Protein AF-A0A2R7QPQ1-F1 (afdb_monomer_lite)

Secondary structure (DSSP, 8-state):
----------PPPP----------S-----------------PPP-TT-----HHHHHHHHHHHHHHHHHH--HHHHHHHHHH--TTT-HHHHHHHHT-TTSBHHHHHHHHHHTTHHHHTT-SSGGGS-GGGHHHHHHHHHHHHHHHTT-SB--SEEB-TTSSSSS-GGGS-TTGGGGS-GGGGSPBP-SEE--TT-GGGTTTEETTEEHHHHHHHHHHHHHHHHHHHH-TT-

Radius of gyration: 23.82 Å; chains: 1; bounding box: 47×68×84 Å

pLDDT: mean 81.07, std 26.03, range [24.44, 98.88]

Structure (mmCIF, N/CA/C/O backbone):
data_AF-A0A2R7QPQ1-F1
#
_entry.id   AF-A0A2R7QPQ1-F1
#
loop_
_atom_site.group_PDB
_atom_site.id
_atom_site.type_symbol
_atom_site.label_atom_id
_atom_site.label_alt_id
_atom_site.label_comp_id
_atom_site.label_asym_id
_atom_site.label_entity_id
_atom_site.label_seq_id
_atom_site.pdbx_PDB_ins_code
_atom_site.Cartn_x
_atom_site.Cartn_y
_atom_site.Cartn_z
_atom_site.occupancy
_atom_site.B_iso_or_equiv
_atom_site.auth_seq_id
_atom_site.auth_comp_id
_atom_site.auth_asym_id
_atom_site.auth_atom_id
_atom_site.pdbx_PDB_model_num
ATOM 1 N N . MET A 1 1 ? 16.871 -56.130 40.419 1.00 33.94 1 MET A N 1
ATOM 2 C CA . MET A 1 1 ? 17.987 -55.354 39.845 1.00 33.94 1 MET A CA 1
ATOM 3 C C . MET A 1 1 ? 17.386 -54.485 38.744 1.00 33.94 1 MET A C 1
ATOM 5 O O . MET A 1 1 ? 17.013 -55.028 37.720 1.00 33.94 1 MET A O 1
ATOM 9 N N . THR A 1 2 ? 17.079 -53.230 39.107 1.00 30.23 2 THR A N 1
ATOM 10 C CA . THR A 1 2 ? 17.235 -51.954 38.358 1.00 30.23 2 THR A CA 1
ATOM 11 C C . THR A 1 2 ? 17.021 -52.003 36.822 1.00 30.23 2 THR A C 1
ATOM 13 O O . THR A 1 2 ? 17.672 -52.799 36.168 1.00 30.23 2 THR A O 1
ATOM 16 N N . ILE A 1 3 ? 16.204 -51.179 36.138 1.00 30.75 3 ILE A N 1
ATOM 17 C CA . ILE A 1 3 ? 16.038 -49.704 36.164 1.00 30.75 3 ILE A CA 1
ATOM 18 C C . ILE A 1 3 ? 14.648 -49.288 35.587 1.00 30.75 3 ILE A C 1
ATOM 20 O O . ILE A 1 3 ? 14.089 -49.963 34.730 1.00 30.75 3 ILE A O 1
ATOM 24 N N . MET A 1 4 ? 14.147 -48.145 36.080 1.00 26.44 4 MET A N 1
ATOM 25 C CA . MET A 1 4 ? 12.998 -47.296 35.691 1.00 26.44 4 MET A CA 1
ATOM 26 C C . MET A 1 4 ? 12.899 -46.856 34.204 1.00 26.44 4 MET A C 1
ATOM 28 O O . MET A 1 4 ? 13.932 -46.604 33.595 1.00 26.44 4 MET A O 1
ATOM 32 N N . ARG A 1 5 ? 11.694 -46.501 33.706 1.00 28.02 5 ARG A N 1
ATOM 33 C CA . ARG A 1 5 ? 11.227 -45.089 33.536 1.00 28.02 5 ARG A CA 1
ATOM 34 C C . ARG A 1 5 ? 9.866 -44.937 32.817 1.00 28.02 5 ARG A C 1
ATOM 36 O O . ARG A 1 5 ? 9.664 -45.457 31.733 1.00 28.02 5 ARG A O 1
ATOM 43 N N . ALA A 1 6 ? 9.004 -44.184 33.506 1.00 29.31 6 ALA A N 1
ATOM 44 C CA . ALA A 1 6 ? 8.064 -43.120 33.124 1.00 29.31 6 ALA A CA 1
ATOM 45 C C . ALA A 1 6 ? 7.426 -43.009 31.720 1.00 29.31 6 ALA A C 1
ATOM 47 O O . ALA A 1 6 ? 8.067 -43.096 30.680 1.00 29.31 6 ALA A O 1
ATOM 48 N N . GLN A 1 7 ? 6.139 -42.663 31.801 1.00 31.38 7 GLN A N 1
ATOM 49 C CA . GLN A 1 7 ? 5.197 -42.168 30.799 1.00 31.38 7 GLN A CA 1
ATOM 50 C C . GLN A 1 7 ? 5.708 -40.930 30.042 1.00 31.38 7 GLN A C 1
ATOM 52 O O . GLN A 1 7 ? 6.352 -40.077 30.645 1.00 31.38 7 GLN A O 1
ATOM 57 N N . HIS A 1 8 ? 5.318 -40.789 28.772 1.00 27.89 8 HIS A N 1
ATOM 58 C CA . HIS A 1 8 ? 4.987 -39.492 28.178 1.00 27.89 8 HIS A CA 1
ATOM 59 C C . HIS A 1 8 ? 4.005 -39.676 27.016 1.00 27.89 8 HIS A C 1
ATOM 61 O O . HIS A 1 8 ? 4.194 -40.513 26.135 1.00 27.89 8 HIS A O 1
ATOM 67 N N . GLU A 1 9 ? 2.936 -38.893 27.084 1.00 28.95 9 GLU A N 1
ATOM 68 C CA . GLU A 1 9 ? 1.882 -38.729 26.094 1.00 28.95 9 GLU A CA 1
ATOM 69 C C . GLU A 1 9 ? 2.449 -38.069 24.827 1.00 28.95 9 GLU A C 1
ATOM 71 O O . GLU A 1 9 ? 3.175 -37.079 24.905 1.00 28.95 9 GLU A O 1
ATOM 76 N N . GLY A 1 10 ? 2.131 -38.631 23.658 1.00 26.09 10 GLY A N 1
ATOM 77 C CA . GLY A 1 10 ? 2.435 -38.048 22.352 1.00 26.09 10 GLY A CA 1
ATOM 78 C C . GLY A 1 10 ? 1.205 -37.331 21.815 1.00 26.09 10 GLY A C 1
ATOM 79 O O . GLY A 1 10 ? 0.276 -37.971 21.327 1.00 26.09 10 GLY A O 1
ATOM 80 N N . ILE A 1 11 ? 1.206 -36.012 21.965 1.00 27.77 11 ILE A N 1
ATOM 81 C CA . ILE A 1 11 ? 0.171 -35.073 21.539 1.00 27.77 11 ILE A CA 1
ATOM 82 C C . ILE A 1 11 ? 0.020 -35.097 20.012 1.00 27.77 11 ILE A C 1
ATOM 84 O O . ILE A 1 11 ? 0.988 -34.970 19.265 1.00 27.77 11 ILE A O 1
ATOM 88 N N . LEU A 1 12 ? -1.232 -35.244 19.580 1.00 25.33 12 LEU A N 1
ATOM 89 C CA . LEU A 1 12 ? -1.732 -34.930 18.246 1.00 25.33 12 LEU A CA 1
ATOM 90 C C . LEU A 1 12 ? -1.438 -33.458 17.928 1.00 25.33 12 LEU A C 1
ATOM 92 O O . LEU A 1 12 ? -1.966 -32.573 18.595 1.00 25.33 12 LEU A O 1
ATOM 96 N N . THR A 1 13 ? -0.645 -33.187 16.898 1.00 30.86 13 THR A N 1
ATOM 97 C CA . THR A 1 13 ? -0.551 -31.856 16.290 1.00 30.86 13 THR A CA 1
ATOM 98 C C . THR A 1 13 ? -1.654 -31.703 15.234 1.00 30.86 13 THR A C 1
ATOM 100 O O . THR A 1 13 ? -1.692 -32.482 14.277 1.00 30.86 13 THR A O 1
ATOM 103 N N . PRO A 1 14 ? -2.572 -30.724 15.343 1.00 31.48 14 PRO A N 1
ATOM 104 C CA . PRO A 1 14 ? -3.418 -30.340 14.227 1.00 31.48 14 PRO A CA 1
ATOM 105 C C . PRO A 1 14 ? -2.690 -29.312 13.352 1.00 31.48 14 PRO A C 1
ATOM 107 O O . PRO A 1 14 ? -2.290 -28.254 13.821 1.00 31.48 14 PRO A O 1
ATOM 110 N N . ARG A 1 15 ? -2.543 -29.677 12.073 1.00 29.00 15 ARG A N 1
ATOM 111 C CA . ARG A 1 15 ? -2.568 -28.825 10.870 1.00 29.00 15 ARG A CA 1
ATOM 112 C C . ARG A 1 15 ? -2.137 -27.360 11.050 1.00 29.00 15 ARG A C 1
ATOM 114 O O . ARG A 1 15 ? -2.969 -26.496 11.293 1.00 29.00 15 ARG A O 1
ATOM 121 N N . GLY A 1 16 ? -0.871 -27.084 10.742 1.00 26.36 16 GLY A N 1
ATOM 122 C CA . GLY A 1 16 ? -0.503 -25.805 10.140 1.00 26.36 16 GLY A CA 1
ATOM 123 C C . GLY A 1 16 ? -1.055 -25.774 8.718 1.00 26.36 16 GLY A C 1
ATOM 124 O O . GLY A 1 16 ? -0.612 -26.545 7.866 1.00 26.36 16 GLY A O 1
ATOM 125 N N . ALA A 1 17 ? -2.074 -24.953 8.480 1.00 27.08 17 ALA A N 1
ATOM 126 C CA . ALA A 1 17 ? -2.449 -24.581 7.129 1.00 27.08 17 ALA A CA 1
ATOM 127 C C . ALA A 1 17 ? -1.386 -23.595 6.637 1.00 27.08 17 ALA A C 1
ATOM 129 O O . ALA A 1 17 ? -1.329 -22.458 7.093 1.00 27.08 17 ALA A O 1
ATOM 130 N N . ALA A 1 18 ? -0.517 -24.055 5.738 1.00 26.80 18 ALA A N 1
ATOM 131 C CA . ALA A 1 18 ? 0.125 -23.142 4.811 1.00 26.80 18 ALA A CA 1
ATOM 132 C C . ALA A 1 18 ? -1.000 -22.407 4.073 1.00 26.80 18 ALA A C 1
ATOM 134 O O . ALA A 1 18 ? -1.964 -23.046 3.639 1.00 26.80 18 ALA A O 1
ATOM 135 N N . TYR A 1 19 ? -0.905 -21.086 3.979 1.00 28.86 19 TYR A N 1
ATOM 136 C CA . TYR A 1 19 ? -1.784 -20.279 3.145 1.00 28.86 19 TYR A CA 1
ATOM 137 C C . TYR A 1 19 ? -1.485 -20.656 1.682 1.00 28.86 19 TYR A C 1
ATOM 139 O O . TYR A 1 19 ? -0.652 -20.054 1.011 1.00 28.86 19 TYR A O 1
ATOM 147 N N . GLU A 1 20 ? -2.081 -21.755 1.213 1.00 24.44 20 GLU A N 1
ATOM 148 C CA . GLU A 1 20 ? -2.134 -22.104 -0.201 1.00 24.44 20 GLU A CA 1
ATOM 149 C C . GLU A 1 20 ? -3.055 -21.084 -0.866 1.00 24.44 20 GLU A C 1
ATOM 151 O O . GLU A 1 20 ? -4.283 -21.203 -0.835 1.00 24.44 20 GLU A O 1
ATOM 156 N N . MET A 1 21 ? -2.434 -20.073 -1.473 1.00 31.12 21 MET A N 1
ATOM 157 C CA . MET A 1 21 ? -3.023 -19.302 -2.560 1.00 31.12 21 MET A CA 1
ATOM 158 C C . MET A 1 21 ? -3.702 -20.285 -3.513 1.00 31.12 21 MET A C 1
ATOM 160 O O . MET A 1 21 ? -3.050 -21.138 -4.126 1.00 31.12 21 MET A O 1
ATOM 164 N N . ARG A 1 22 ? -5.032 -20.211 -3.604 1.00 26.30 22 ARG A N 1
ATOM 165 C CA . ARG A 1 22 ? -5.770 -21.011 -4.576 1.00 26.30 22 ARG A CA 1
ATOM 166 C C . ARG A 1 22 ? -5.227 -20.670 -5.967 1.00 26.30 22 ARG A C 1
ATOM 168 O O . ARG A 1 22 ? -5.165 -19.490 -6.307 1.00 26.30 22 ARG A O 1
ATOM 175 N N . PRO A 1 23 ? -4.845 -21.668 -6.781 1.00 26.47 23 PRO A N 1
ATOM 176 C CA . PRO A 1 23 ? -4.329 -21.415 -8.113 1.00 26.47 23 PRO A CA 1
ATOM 177 C C . PRO A 1 23 ? -5.419 -20.742 -8.942 1.00 26.47 23 PRO A C 1
ATOM 179 O O . PRO A 1 23 ? -6.491 -21.317 -9.152 1.00 26.47 23 PRO A O 1
ATOM 182 N N . ASN A 1 24 ? -5.136 -19.527 -9.413 1.00 30.08 24 ASN A N 1
ATOM 183 C CA . ASN A 1 24 ? -5.991 -18.850 -10.369 1.00 30.08 24 ASN A CA 1
ATOM 184 C C . ASN A 1 24 ? -6.059 -19.721 -11.632 1.00 30.08 24 ASN A C 1
ATOM 186 O O . ASN A 1 24 ? -5.064 -19.992 -12.315 1.00 30.08 24 ASN A O 1
ATOM 190 N N . ALA A 1 25 ? -7.243 -20.265 -11.885 1.00 31.00 25 ALA A N 1
ATOM 191 C CA . ALA A 1 25 ? -7.498 -21.173 -12.979 1.00 31.00 25 ALA A CA 1
ATOM 192 C C . ALA A 1 25 ? -7.578 -20.378 -14.283 1.00 31.00 25 ALA A C 1
ATOM 194 O O . ALA A 1 25 ? -8.675 -20.074 -14.738 1.00 31.00 25 ALA A O 1
ATOM 195 N N . ARG A 1 26 ? -6.423 -20.069 -14.889 1.00 30.58 26 ARG A N 1
ATOM 196 C CA . ARG A 1 26 ? -6.271 -19.769 -16.329 1.00 30.58 26 ARG A CA 1
ATOM 197 C C . ARG A 1 26 ? -4.799 -19.751 -16.757 1.00 30.58 26 ARG A C 1
ATOM 199 O O . ARG A 1 26 ? -4.324 -18.855 -17.438 1.00 30.58 26 ARG A O 1
ATOM 206 N N . ASN A 1 27 ? -4.090 -20.836 -16.453 1.00 29.23 27 ASN A N 1
ATOM 207 C CA . ASN A 1 27 ? -2.876 -21.187 -17.186 1.00 29.23 27 ASN A CA 1
ATOM 208 C C . ASN A 1 27 ? -3.272 -21.729 -18.572 1.00 29.23 27 ASN A C 1
ATOM 210 O O . ASN A 1 27 ? -3.451 -22.932 -18.784 1.00 29.23 27 ASN A O 1
ATOM 214 N N . HIS A 1 28 ? -3.456 -20.828 -19.533 1.00 28.47 28 HIS A N 1
ATOM 215 C CA . HIS A 1 28 ? -3.428 -21.181 -20.947 1.00 28.47 28 HIS A CA 1
ATOM 216 C C . HIS A 1 28 ? -2.123 -20.687 -21.551 1.00 28.47 28 HIS A C 1
ATOM 218 O O . HIS A 1 28 ? -2.041 -19.615 -22.139 1.00 28.47 28 HIS A O 1
ATOM 224 N N . ALA A 1 29 ? -1.114 -21.553 -21.449 1.00 33.69 29 ALA A N 1
ATOM 225 C CA . ALA A 1 29 ? 0.024 -21.563 -22.347 1.00 33.69 29 ALA A CA 1
ATOM 226 C C . ALA A 1 29 ? -0.489 -21.613 -23.796 1.00 33.69 29 ALA A C 1
ATOM 228 O O . ALA A 1 29 ? -0.870 -22.666 -24.314 1.00 33.69 29 ALA A O 1
ATOM 229 N N . ARG A 1 30 ? -0.522 -20.459 -24.463 1.00 30.72 30 ARG A N 1
ATOM 230 C CA . ARG A 1 30 ? -0.709 -20.384 -25.910 1.00 30.72 30 ARG A CA 1
ATOM 231 C C . ARG A 1 30 ? 0.658 -20.469 -26.571 1.00 30.72 30 ARG A C 1
ATOM 233 O O . ARG A 1 30 ? 1.333 -19.478 -26.812 1.00 30.72 30 ARG A O 1
ATOM 240 N N . THR A 1 31 ? 1.046 -21.698 -26.893 1.00 31.44 31 THR A N 1
ATOM 241 C CA . THR A 1 31 ? 2.104 -21.988 -27.858 1.00 31.44 31 THR A CA 1
ATOM 242 C C . THR A 1 31 ? 1.719 -21.398 -29.217 1.00 31.44 31 THR A C 1
ATOM 244 O O . THR A 1 31 ? 0.833 -21.922 -29.891 1.00 31.44 31 THR A O 1
ATOM 247 N N . LEU A 1 32 ? 2.393 -20.329 -29.650 1.00 31.75 32 LEU A N 1
ATOM 248 C CA . LEU A 1 32 ? 2.341 -19.853 -31.033 1.00 31.75 32 LEU A CA 1
ATOM 249 C C . LEU A 1 32 ? 3.703 -20.073 -31.687 1.00 31.75 32 LEU A C 1
ATOM 251 O O . LEU A 1 32 ? 4.645 -19.297 -31.580 1.00 31.75 32 LEU A O 1
ATOM 255 N N . LEU A 1 33 ? 3.780 -21.216 -32.359 1.00 31.80 33 LEU A N 1
ATOM 256 C CA . LEU A 1 33 ? 4.905 -21.667 -33.153 1.00 31.80 33 LEU A CA 1
ATOM 257 C C . LEU A 1 33 ? 4.787 -21.017 -34.538 1.00 31.80 33 LEU A C 1
ATOM 259 O O . LEU A 1 33 ? 4.159 -21.572 -35.437 1.00 31.80 33 LEU A O 1
ATOM 263 N N . VAL A 1 34 ? 5.374 -19.832 -34.725 1.00 30.69 34 VAL A N 1
ATOM 264 C CA . VAL A 1 34 ? 5.522 -19.226 -36.059 1.00 30.69 34 VAL A CA 1
ATOM 265 C C . VAL A 1 34 ? 6.912 -19.559 -36.589 1.00 30.69 34 VAL A C 1
ATOM 267 O O . VAL A 1 34 ? 7.899 -18.866 -36.357 1.00 30.69 34 VAL A O 1
ATOM 270 N N . ARG A 1 35 ? 6.987 -20.669 -37.329 1.00 33.56 35 ARG A N 1
ATOM 271 C CA . ARG A 1 35 ? 8.101 -20.945 -38.237 1.00 33.56 35 ARG A CA 1
ATOM 272 C C . ARG A 1 35 ? 7.975 -20.032 -39.454 1.00 33.56 35 ARG A C 1
ATOM 274 O O . ARG A 1 35 ? 7.151 -20.281 -40.327 1.00 33.56 35 ARG A O 1
ATOM 281 N N . THR A 1 36 ? 8.890 -19.082 -39.577 1.00 31.31 36 THR A N 1
ATOM 282 C CA . THR A 1 36 ? 9.313 -18.570 -40.885 1.00 31.31 36 THR A CA 1
ATOM 283 C C . THR A 1 36 ? 10.822 -18.426 -40.878 1.00 31.31 36 THR A C 1
ATOM 285 O O . THR A 1 36 ? 11.381 -17.571 -40.200 1.00 31.31 36 THR A O 1
ATOM 288 N N . ALA A 1 37 ? 11.485 -19.306 -41.627 1.00 39.22 37 ALA A N 1
ATOM 289 C CA . ALA A 1 37 ? 12.899 -19.191 -41.926 1.00 39.22 37 ALA A CA 1
ATOM 290 C C . ALA A 1 37 ? 13.131 -17.900 -42.723 1.00 39.22 37 ALA A C 1
ATOM 292 O O . ALA A 1 37 ? 12.598 -17.744 -43.824 1.00 39.22 37 ALA A O 1
ATOM 293 N N . ARG A 1 38 ? 13.937 -16.985 -42.181 1.00 37.84 38 ARG A N 1
ATOM 294 C CA . ARG A 1 38 ? 14.499 -15.872 -42.944 1.00 37.84 38 ARG A CA 1
ATOM 295 C C . ARG A 1 38 ? 15.993 -15.795 -42.659 1.00 37.84 38 ARG A C 1
ATOM 297 O O . ARG A 1 38 ? 16.425 -15.628 -41.528 1.00 37.84 38 ARG A O 1
ATOM 304 N N . THR A 1 39 ? 16.729 -16.034 -43.733 1.00 31.67 39 THR A N 1
ATOM 305 C CA . THR A 1 39 ? 18.163 -15.908 -43.983 1.00 31.67 39 THR A CA 1
ATOM 306 C C . THR A 1 39 ? 18.935 -15.093 -42.941 1.00 31.67 39 THR A C 1
ATOM 308 O O . THR A 1 39 ? 18.646 -13.917 -42.732 1.00 31.67 39 THR A O 1
ATOM 311 N N . MET A 1 40 ? 19.961 -15.714 -42.345 1.00 35.47 4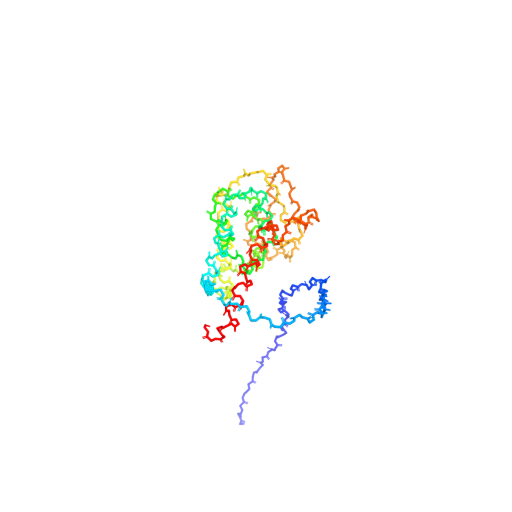0 MET A N 1
ATOM 312 C CA . MET A 1 40 ? 20.940 -15.055 -41.481 1.00 35.47 40 MET A CA 1
ATOM 313 C C . MET A 1 40 ? 21.648 -13.922 -42.238 1.00 35.47 40 MET A C 1
ATOM 315 O O . MET A 1 40 ? 22.566 -14.157 -43.024 1.00 35.47 40 MET A O 1
ATOM 319 N N . HIS A 1 41 ? 21.249 -12.685 -41.965 1.00 34.19 41 HIS A N 1
ATOM 320 C CA . HIS A 1 41 ? 22.160 -11.552 -42.018 1.00 34.19 41 HIS A CA 1
ATOM 321 C C . HIS A 1 41 ? 22.560 -11.234 -40.583 1.00 34.19 41 HIS A C 1
ATOM 323 O O . HIS A 1 41 ? 21.707 -10.948 -39.748 1.00 34.19 41 HIS A O 1
ATOM 329 N N . ALA A 1 42 ? 23.859 -11.344 -40.301 1.00 39.03 42 ALA A N 1
ATOM 330 C CA . ALA A 1 42 ? 24.440 -10.936 -39.035 1.00 39.03 42 ALA A CA 1
ATOM 331 C C . ALA A 1 42 ? 24.064 -9.472 -38.770 1.00 39.03 42 ALA A C 1
ATOM 333 O O . ALA A 1 42 ? 24.463 -8.575 -39.515 1.00 39.03 42 ALA A O 1
ATOM 334 N N . LEU A 1 43 ? 23.250 -9.249 -37.739 1.00 32.19 43 LEU A N 1
ATOM 335 C CA . LEU A 1 43 ? 22.935 -7.913 -37.257 1.00 32.19 43 LEU A CA 1
ATOM 336 C C . LEU A 1 43 ? 24.183 -7.354 -36.559 1.00 32.19 43 LEU A C 1
ATOM 338 O O . LEU A 1 43 ? 24.790 -8.062 -35.751 1.00 32.19 43 LEU A O 1
ATOM 342 N N . PRO A 1 44 ? 24.595 -6.112 -36.861 1.00 34.84 44 PRO A N 1
ATOM 343 C CA . PRO A 1 44 ? 25.698 -5.487 -36.156 1.00 34.84 44 PRO A CA 1
ATOM 344 C C . PRO A 1 44 ? 25.291 -5.302 -34.694 1.00 34.84 44 PRO A C 1
ATOM 346 O O . PRO A 1 44 ? 24.214 -4.777 -34.405 1.00 34.84 44 PRO A O 1
ATOM 349 N N . GLN A 1 45 ? 26.151 -5.760 -33.782 1.00 36.53 45 GLN A N 1
ATOM 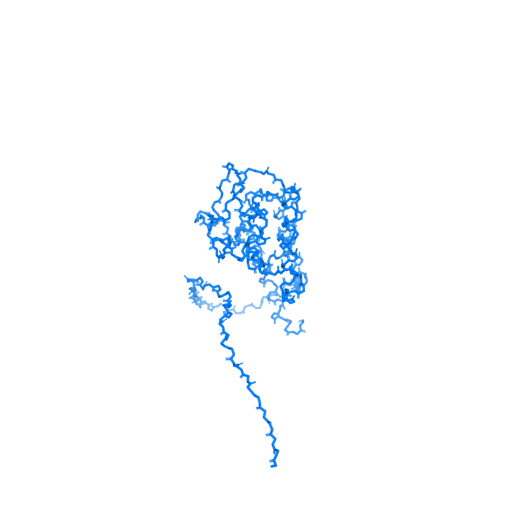350 C CA . GLN A 1 45 ? 25.972 -5.551 -32.352 1.00 36.53 45 GLN A CA 1
ATOM 351 C C . GLN A 1 45 ? 25.818 -4.053 -32.087 1.00 36.53 45 GLN A C 1
ATOM 353 O O . GLN A 1 45 ? 26.718 -3.261 -32.380 1.00 36.53 45 GLN A O 1
ATOM 358 N N . ARG A 1 46 ? 24.648 -3.659 -31.577 1.00 43.41 46 ARG A N 1
ATOM 359 C CA . ARG A 1 46 ? 24.403 -2.292 -31.132 1.00 43.41 46 ARG A CA 1
ATOM 360 C C . ARG A 1 46 ? 25.263 -2.054 -29.896 1.00 43.41 46 ARG A C 1
ATOM 362 O O . ARG A 1 46 ? 24.990 -2.574 -28.822 1.00 43.41 46 ARG A O 1
ATOM 369 N N . GLN A 1 47 ? 26.326 -1.282 -30.074 1.00 36.12 47 GLN A N 1
ATOM 370 C CA . GLN A 1 47 ? 27.094 -0.708 -28.978 1.00 36.12 47 GLN A CA 1
ATOM 371 C C . GLN A 1 47 ? 26.151 0.158 -28.128 1.00 36.12 47 GLN A C 1
ATOM 373 O O . GLN A 1 47 ? 25.594 1.126 -28.644 1.00 36.12 47 GLN A O 1
ATOM 378 N N . GLY A 1 48 ? 25.967 -0.204 -26.852 1.00 42.34 48 GLY A N 1
ATOM 379 C CA . GLY A 1 48 ? 25.288 0.630 -25.854 1.00 42.34 48 GLY A CA 1
ATOM 380 C C . GLY A 1 48 ? 23.998 0.089 -25.226 1.00 42.34 48 GLY A C 1
ATOM 381 O O . GLY A 1 48 ? 23.247 0.895 -24.691 1.00 42.34 48 GLY A O 1
ATOM 382 N N . GLN A 1 49 ? 23.707 -1.217 -25.250 1.00 51.81 49 GLN A N 1
ATOM 383 C CA . GLN A 1 49 ? 22.741 -1.770 -24.286 1.00 51.81 49 GLN A CA 1
ATOM 384 C C . GLN A 1 49 ? 23.374 -1.674 -22.896 1.00 51.81 49 GLN A C 1
ATOM 386 O O . GLN A 1 49 ? 24.348 -2.370 -22.611 1.00 51.81 49 GLN A O 1
ATOM 391 N N . GLN A 1 50 ? 22.892 -0.734 -22.077 1.00 55.50 50 GLN A N 1
ATOM 392 C CA . GLN A 1 50 ? 23.268 -0.656 -20.669 1.00 55.50 50 GLN A CA 1
ATOM 393 C C . GLN A 1 50 ? 23.032 -2.034 -20.048 1.00 55.50 50 GLN A C 1
ATOM 395 O O . GLN A 1 50 ? 21.938 -2.581 -20.147 1.00 55.50 50 GLN A O 1
ATOM 400 N N . ALA A 1 51 ? 24.081 -2.609 -19.466 1.00 70.25 51 ALA A N 1
ATOM 401 C CA . ALA A 1 51 ? 23.937 -3.757 -18.591 1.00 70.25 51 ALA A CA 1
ATOM 402 C C . ALA A 1 51 ? 23.014 -3.344 -17.435 1.00 70.25 51 ALA A C 1
ATOM 404 O O . ALA A 1 51 ? 23.301 -2.343 -16.782 1.00 70.25 51 ALA A O 1
ATOM 405 N N . MET A 1 52 ? 21.916 -4.069 -17.229 1.00 83.56 52 MET A N 1
ATOM 406 C CA . MET A 1 52 ? 20.954 -3.818 -16.156 1.00 83.56 52 MET A CA 1
ATOM 407 C C . M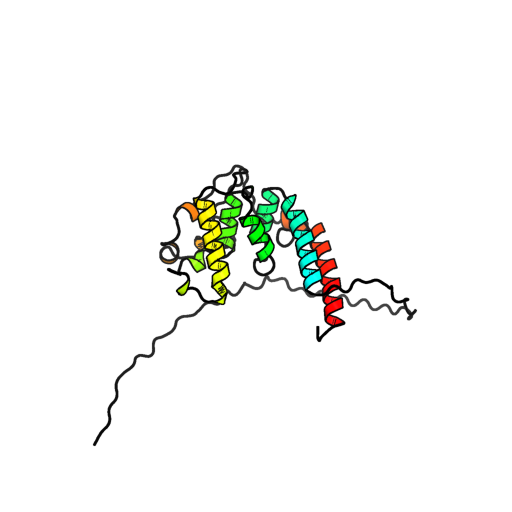ET A 1 52 ? 21.108 -4.925 -15.115 1.00 83.56 52 MET A C 1
ATOM 409 O O . MET A 1 52 ? 20.417 -5.941 -15.168 1.00 83.56 52 MET A O 1
ATOM 413 N N . ASN A 1 53 ? 22.075 -4.761 -14.212 1.00 90.94 53 ASN A N 1
ATOM 414 C CA . ASN A 1 53 ? 22.207 -5.676 -13.077 1.00 90.94 53 ASN A CA 1
ATOM 415 C C . ASN A 1 53 ? 21.000 -5.541 -12.129 1.00 90.94 53 ASN A C 1
ATOM 417 O O . ASN A 1 53 ? 20.219 -4.600 -12.255 1.00 90.94 53 ASN A O 1
ATOM 421 N N . GLU A 1 54 ? 20.880 -6.453 -11.165 1.00 91.62 54 GLU A N 1
ATOM 422 C CA . GLU A 1 54 ? 19.801 -6.462 -10.160 1.00 91.62 54 GLU A CA 1
ATOM 423 C C . GLU A 1 54 ? 19.603 -5.100 -9.473 1.00 91.62 54 GLU A C 1
ATOM 425 O O . GLU A 1 54 ? 18.489 -4.600 -9.341 1.00 91.62 54 GLU A O 1
ATOM 430 N N . GLN A 1 55 ? 20.699 -4.445 -9.077 1.00 93.12 55 GLN A N 1
ATOM 431 C CA . GLN A 1 55 ? 20.633 -3.160 -8.387 1.00 93.12 55 GLN A CA 1
ATOM 432 C C . GLN A 1 55 ? 20.088 -2.046 -9.295 1.00 93.12 55 GLN A C 1
ATOM 434 O O . GLN A 1 55 ? 19.288 -1.223 -8.844 1.00 93.12 55 GLN A O 1
ATOM 439 N N . ASP A 1 56 ? 20.525 -2.001 -10.554 1.00 94.31 56 ASP A N 1
ATOM 440 C CA . ASP A 1 56 ? 20.060 -1.022 -11.537 1.00 94.31 56 ASP A CA 1
ATOM 441 C C . ASP A 1 56 ? 18.595 -1.286 -11.923 1.00 94.31 56 ASP A C 1
ATOM 443 O O . ASP A 1 56 ? 17.811 -0.339 -12.034 1.00 94.31 56 ASP A O 1
ATOM 447 N N . TYR A 1 57 ? 18.211 -2.561 -12.047 1.00 94.19 57 TYR A N 1
ATOM 448 C CA . TYR A 1 57 ? 16.839 -3.000 -12.296 1.00 94.19 57 TYR A CA 1
ATOM 449 C C . TYR A 1 57 ? 15.896 -2.548 -11.176 1.00 94.19 57 TYR A C 1
ATOM 451 O O . TYR A 1 57 ? 14.945 -1.806 -11.435 1.00 94.19 57 TYR A O 1
ATOM 459 N N . GLU A 1 58 ? 16.198 -2.891 -9.923 1.00 94.62 58 GLU A N 1
ATOM 460 C CA . GLU A 1 58 ? 15.373 -2.514 -8.772 1.00 94.62 58 GLU A CA 1
ATOM 461 C C . GLU A 1 58 ? 15.318 -0.991 -8.569 1.00 94.62 58 GLU A C 1
ATOM 463 O O . GLU A 1 58 ? 14.280 -0.437 -8.189 1.00 94.62 58 GLU A O 1
ATOM 468 N N . ALA A 1 59 ? 16.403 -0.270 -8.875 1.00 95.25 59 ALA A N 1
ATOM 469 C CA . ALA A 1 59 ? 16.406 1.191 -8.849 1.00 95.25 59 ALA A CA 1
ATOM 470 C C . ALA A 1 59 ? 15.497 1.799 -9.933 1.00 95.25 59 ALA A C 1
ATOM 472 O O . ALA A 1 59 ? 14.754 2.743 -9.642 1.00 95.25 59 ALA A O 1
ATOM 473 N N . ALA A 1 60 ? 15.532 1.270 -11.159 1.00 96.38 60 ALA A N 1
ATOM 474 C CA . ALA A 1 60 ? 14.701 1.735 -12.268 1.00 96.38 60 ALA A CA 1
ATOM 475 C C . ALA A 1 60 ? 13.216 1.393 -12.061 1.00 96.38 60 ALA A C 1
ATOM 477 O O . ALA A 1 60 ? 12.358 2.264 -12.227 1.00 96.38 60 ALA A O 1
ATOM 478 N N . LYS A 1 61 ? 12.920 0.169 -11.609 1.00 95.81 61 LYS A N 1
ATOM 479 C CA . LYS A 1 61 ? 11.573 -0.290 -11.242 1.00 95.81 61 LYS A CA 1
ATOM 480 C C . LYS A 1 61 ? 10.985 0.605 -10.158 1.00 95.81 61 LYS A C 1
ATOM 482 O O . LYS A 1 61 ? 9.882 1.130 -10.313 1.00 95.81 61 LYS A O 1
ATOM 487 N N . TRP A 1 62 ? 11.756 0.865 -9.099 1.00 96.88 62 TRP A N 1
ATOM 488 C CA . TRP A 1 62 ? 11.347 1.800 -8.055 1.00 96.88 62 TRP A CA 1
ATOM 489 C C . TRP A 1 62 ? 11.088 3.207 -8.600 1.00 96.88 62 TRP A C 1
ATOM 491 O O . TRP A 1 62 ? 10.091 3.817 -8.228 1.00 96.88 62 TRP A O 1
ATOM 501 N N . ALA A 1 63 ? 11.952 3.735 -9.472 1.00 97.75 63 ALA A N 1
ATOM 502 C CA . ALA A 1 63 ? 11.780 5.079 -10.018 1.00 97.75 63 ALA A CA 1
ATOM 503 C C . ALA A 1 63 ? 10.467 5.227 -10.809 1.00 97.75 63 ALA A C 1
ATOM 505 O O . ALA A 1 63 ? 9.779 6.236 -10.650 1.00 97.75 63 ALA A O 1
ATOM 506 N N . LEU A 1 64 ? 10.101 4.221 -11.611 1.00 97.31 64 LEU A N 1
ATOM 507 C CA . LEU A 1 64 ? 8.840 4.195 -12.359 1.00 97.31 64 LEU A CA 1
ATOM 508 C C . LEU A 1 64 ? 7.624 4.134 -11.425 1.00 97.31 64 LEU A C 1
ATOM 510 O O . LEU A 1 64 ? 6.732 4.981 -11.519 1.00 97.31 64 LEU A O 1
ATOM 514 N N . LEU A 1 65 ? 7.619 3.182 -10.485 1.00 96.94 65 LEU A N 1
ATOM 515 C CA . LEU A 1 65 ? 6.534 3.025 -9.511 1.00 96.94 65 LEU A CA 1
ATOM 516 C C . LEU A 1 65 ? 6.366 4.277 -8.648 1.00 96.94 65 LEU A C 1
ATOM 518 O O . LEU A 1 65 ? 5.259 4.785 -8.484 1.00 96.94 65 LEU A O 1
ATOM 522 N N . HIS A 1 66 ? 7.465 4.815 -8.122 1.00 98.12 66 HIS A N 1
ATOM 523 C CA . HIS A 1 66 ? 7.440 5.999 -7.269 1.00 98.12 66 HIS A CA 1
ATOM 524 C C . HIS A 1 66 ? 6.917 7.228 -8.012 1.00 98.12 66 HIS A C 1
ATOM 526 O O . HIS A 1 66 ? 6.053 7.932 -7.490 1.00 98.12 66 HIS A O 1
ATOM 532 N N . ALA A 1 67 ? 7.380 7.458 -9.246 1.00 98.12 67 ALA A N 1
ATOM 533 C CA . ALA A 1 67 ? 6.905 8.568 -10.067 1.00 98.12 67 ALA A CA 1
ATOM 534 C C . ALA A 1 67 ? 5.392 8.489 -10.323 1.00 98.12 67 ALA A C 1
ATOM 536 O O . ALA A 1 67 ? 4.711 9.515 -10.259 1.00 98.12 67 ALA A O 1
ATOM 537 N N . HIS A 1 68 ? 4.869 7.283 -10.562 1.00 97.69 68 HIS A N 1
ATOM 538 C CA . HIS A 1 68 ? 3.434 7.056 -10.691 1.00 97.69 68 HIS A CA 1
ATOM 539 C C . HIS A 1 68 ? 2.689 7.343 -9.382 1.00 97.69 68 HIS A C 1
ATOM 541 O O . HIS A 1 68 ? 1.781 8.170 -9.369 1.00 97.69 68 HIS A O 1
ATOM 547 N N . LEU A 1 69 ? 3.099 6.729 -8.268 1.00 98.00 69 LEU A N 1
ATOM 548 C CA . LEU A 1 69 ? 2.395 6.841 -6.984 1.00 98.00 69 LEU A CA 1
ATOM 549 C C . LEU A 1 69 ? 2.372 8.274 -6.426 1.00 98.00 69 LEU A C 1
ATOM 551 O O . LEU A 1 69 ? 1.393 8.677 -5.793 1.00 98.00 69 LEU A O 1
ATOM 555 N N . VAL A 1 70 ? 3.409 9.073 -6.698 1.00 98.06 70 VAL A N 1
ATOM 556 C CA . VAL A 1 70 ? 3.432 10.507 -6.360 1.00 98.06 70 VAL A CA 1
ATOM 557 C C . VAL A 1 70 ? 2.318 11.276 -7.076 1.00 98.06 70 VAL A C 1
ATOM 559 O O . VAL A 1 70 ? 1.730 12.173 -6.478 1.00 98.06 70 VAL A O 1
ATOM 562 N N . GLN A 1 71 ? 2.016 10.930 -8.329 1.00 97.25 71 GLN A N 1
ATOM 563 C CA . GLN A 1 71 ? 1.007 11.611 -9.150 1.00 97.25 71 GLN A CA 1
ATOM 564 C C . GLN A 1 71 ? -0.384 10.970 -9.064 1.00 97.25 71 GLN A C 1
ATOM 566 O O . GLN A 1 71 ? -1.359 11.583 -9.496 1.00 97.25 71 GLN A O 1
ATOM 571 N N . ALA A 1 72 ? -0.466 9.750 -8.533 1.00 98.06 72 ALA A N 1
ATOM 572 C CA . ALA A 1 72 ? -1.695 8.984 -8.431 1.00 98.06 72 ALA A CA 1
ATOM 573 C C . ALA A 1 72 ? -2.743 9.696 -7.564 1.00 98.06 72 ALA A C 1
ATOM 575 O O . ALA A 1 72 ? -2.422 10.257 -6.510 1.00 98.06 72 ALA A O 1
ATOM 576 N N . THR A 1 73 ? -4.004 9.635 -7.993 1.00 97.88 73 THR A N 1
ATOM 577 C CA . THR A 1 73 ? -5.138 10.104 -7.184 1.00 97.88 73 THR A CA 1
ATOM 578 C C . THR A 1 73 ? -5.347 9.199 -5.960 1.00 97.88 73 THR A C 1
ATOM 580 O O . THR A 1 73 ? -4.830 8.074 -5.935 1.00 97.88 73 THR A O 1
ATOM 583 N N . PRO A 1 74 ? -6.109 9.639 -4.938 1.00 98.31 74 PRO A N 1
ATOM 584 C CA . PRO A 1 74 ? -6.479 8.777 -3.817 1.00 98.31 74 PRO A CA 1
ATOM 585 C C . PRO A 1 74 ? -7.083 7.438 -4.263 1.00 98.31 74 PRO A C 1
ATOM 587 O O . PRO A 1 74 ? -6.692 6.394 -3.749 1.00 98.31 74 PRO A O 1
ATOM 590 N N . GLU A 1 75 ? -7.948 7.444 -5.279 1.00 97.06 75 GLU A N 1
ATOM 591 C CA . GLU A 1 75 ? -8.585 6.244 -5.833 1.00 97.06 75 GLU A CA 1
ATOM 592 C C . GLU A 1 75 ? -7.575 5.316 -6.514 1.00 97.06 75 GLU A C 1
ATOM 594 O O . GLU A 1 75 ? -7.620 4.104 -6.330 1.00 97.06 75 GLU A O 1
ATOM 599 N N . GLN A 1 76 ? -6.619 5.869 -7.265 1.00 97.31 76 GLN A N 1
ATOM 600 C CA . GLN A 1 76 ? -5.564 5.072 -7.896 1.00 97.31 76 GLN A CA 1
ATOM 601 C C . GLN A 1 76 ? -4.634 4.440 -6.856 1.00 97.31 76 GLN A C 1
ATOM 603 O O . GLN A 1 76 ? -4.248 3.284 -7.000 1.00 97.31 76 GLN A O 1
ATOM 608 N N . ARG A 1 77 ? -4.308 5.161 -5.775 1.00 98.44 77 ARG A N 1
ATOM 609 C CA . ARG A 1 77 ? -3.554 4.592 -4.645 1.00 98.44 77 ARG A CA 1
ATOM 610 C C . ARG A 1 77 ? -4.362 3.518 -3.914 1.00 98.44 77 ARG A C 1
ATOM 612 O O . ARG A 1 77 ? -3.777 2.529 -3.481 1.00 98.44 77 ARG A O 1
ATOM 619 N N . HIS A 1 78 ? -5.679 3.690 -3.803 1.00 97.94 78 HIS A N 1
ATOM 620 C CA . HIS A 1 78 ? -6.583 2.696 -3.227 1.00 97.94 78 HIS A CA 1
ATOM 621 C C . HIS A 1 78 ? -6.599 1.402 -4.049 1.00 97.94 78 HIS A C 1
ATOM 623 O O . HIS A 1 78 ? -6.369 0.330 -3.497 1.00 97.94 78 HIS A O 1
ATOM 629 N N . LEU A 1 79 ? -6.774 1.510 -5.371 1.00 96.81 79 LEU A N 1
ATOM 630 C CA . LEU A 1 79 ? -6.702 0.379 -6.303 1.00 96.81 79 LEU A CA 1
ATOM 631 C C . LEU A 1 79 ? -5.337 -0.310 -6.265 1.00 96.81 79 LEU A C 1
ATOM 633 O O . LEU A 1 79 ? -5.278 -1.538 -6.223 1.00 96.81 79 LEU A O 1
ATOM 637 N N . TYR A 1 80 ? -4.254 0.474 -6.234 1.00 97.81 80 TYR A N 1
ATOM 638 C CA . TYR A 1 80 ? -2.904 -0.065 -6.113 1.00 97.81 80 TYR A CA 1
ATOM 639 C C . TYR A 1 80 ? -2.749 -0.896 -4.845 1.00 97.81 80 TYR A C 1
ATOM 641 O O . TYR A 1 80 ? -2.283 -2.023 -4.925 1.00 97.81 80 TYR A O 1
ATOM 649 N N . VAL A 1 81 ? 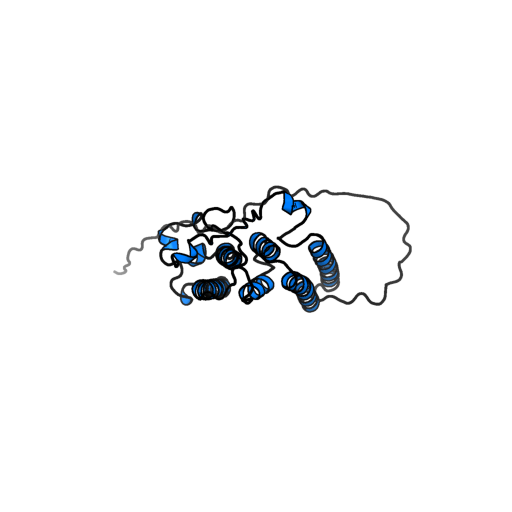-3.171 -0.383 -3.684 1.00 97.94 81 VAL A N 1
ATOM 650 C CA . VAL A 1 81 ? -3.146 -1.167 -2.443 1.00 97.94 81 VAL A CA 1
ATOM 651 C C . VAL A 1 81 ? -3.990 -2.429 -2.611 1.00 97.94 81 VAL A C 1
ATOM 653 O O . VAL A 1 81 ? -3.447 -3.513 -2.461 1.00 97.94 81 VAL A O 1
ATOM 656 N N . ALA A 1 82 ? -5.260 -2.311 -2.997 1.00 95.94 82 ALA A N 1
ATOM 657 C CA . ALA A 1 82 ? -6.188 -3.439 -3.070 1.00 95.94 82 ALA A CA 1
ATOM 658 C C . ALA A 1 82 ? -5.692 -4.622 -3.917 1.00 95.94 82 ALA A C 1
ATOM 660 O O . ALA A 1 82 ? -5.970 -5.776 -3.591 1.00 95.94 82 ALA A O 1
ATOM 661 N N . ARG A 1 83 ? -4.992 -4.329 -5.018 1.00 95.00 83 ARG A N 1
ATOM 662 C CA . ARG A 1 83 ? -4.584 -5.317 -6.025 1.00 95.00 83 ARG A CA 1
ATOM 663 C C . ARG A 1 83 ? -3.083 -5.613 -6.017 1.00 95.00 83 ARG A C 1
ATOM 665 O O . ARG A 1 83 ? -2.634 -6.406 -6.835 1.00 95.00 83 ARG A O 1
ATOM 672 N N . SER A 1 84 ? -2.309 -4.990 -5.129 1.00 94.69 84 SER A N 1
ATOM 673 C CA . SER A 1 84 ? -0.854 -5.135 -5.117 1.00 94.69 84 SER A CA 1
ATOM 674 C C . SER A 1 84 ? -0.430 -6.583 -4.882 1.00 94.69 84 SER A C 1
ATOM 676 O O . SER A 1 84 ? -0.931 -7.261 -3.983 1.00 94.69 84 SER A O 1
ATOM 678 N N . ASN A 1 85 ? 0.608 -7.023 -5.587 1.00 89.75 85 ASN A N 1
ATOM 679 C CA . ASN A 1 85 ? 1.392 -8.168 -5.151 1.00 89.75 85 ASN A CA 1
ATOM 680 C C . ASN A 1 85 ? 2.257 -7.785 -3.932 1.00 89.75 85 ASN A C 1
ATOM 682 O O . ASN A 1 85 ? 3.329 -7.186 -4.041 1.00 89.75 85 ASN A O 1
ATOM 686 N N . TYR A 1 86 ? 1.783 -8.153 -2.743 1.00 86.44 86 TYR A N 1
ATOM 687 C CA . TYR A 1 86 ? 2.391 -7.806 -1.455 1.00 86.44 86 TYR A CA 1
ATOM 688 C C . TYR A 1 86 ? 3.804 -8.368 -1.225 1.00 86.44 86 TYR A C 1
ATOM 690 O O . TYR A 1 86 ? 4.527 -7.831 -0.383 1.00 86.44 86 TYR A O 1
ATOM 698 N N . GLY A 1 87 ? 4.212 -9.405 -1.964 1.00 85.19 87 GLY A N 1
ATOM 699 C CA . GLY A 1 87 ? 5.576 -9.938 -1.908 1.00 85.19 87 GLY A CA 1
ATOM 700 C C . GLY A 1 87 ? 6.585 -9.042 -2.626 1.00 85.19 87 GLY A C 1
ATOM 701 O O . GLY A 1 87 ? 7.655 -8.763 -2.091 1.00 85.19 87 GLY A O 1
ATOM 702 N N . ASP A 1 88 ? 6.206 -8.520 -3.792 1.00 84.88 88 ASP A N 1
ATOM 703 C CA . ASP A 1 88 ? 7.131 -7.818 -4.693 1.00 84.88 88 ASP A CA 1
ATOM 704 C C . ASP A 1 88 ? 7.108 -6.290 -4.518 1.00 84.88 88 ASP A C 1
ATOM 706 O O . ASP A 1 88 ? 8.048 -5.590 -4.908 1.00 84.88 88 ASP A O 1
ATOM 710 N N . ASN A 1 89 ? 6.054 -5.759 -3.887 1.00 91.81 89 ASN A N 1
ATOM 711 C CA . ASN A 1 89 ? 5.785 -4.321 -3.802 1.00 91.81 89 ASN A CA 1
ATOM 712 C C . ASN A 1 89 ? 5.986 -3.711 -2.405 1.00 91.81 89 ASN A C 1
ATOM 714 O O . ASN A 1 89 ? 5.560 -2.578 -2.152 1.00 91.81 89 ASN A O 1
ATOM 718 N N . GLN A 1 90 ? 6.668 -4.414 -1.496 1.00 92.75 90 GLN A N 1
ATOM 719 C CA . GLN A 1 90 ? 6.862 -3.988 -0.101 1.00 92.75 90 GLN A CA 1
ATOM 720 C C . GLN A 1 90 ? 7.395 -2.552 0.026 1.00 92.75 90 GLN A C 1
ATOM 722 O O . GLN A 1 90 ? 6.889 -1.765 0.826 1.00 92.75 90 GLN A O 1
ATOM 727 N N . ARG A 1 91 ? 8.367 -2.162 -0.813 1.00 95.69 91 ARG A N 1
ATOM 728 C CA . ARG A 1 91 ? 8.947 -0.807 -0.808 1.00 95.69 91 ARG A CA 1
ATOM 729 C C . ARG A 1 91 ? 7.916 0.283 -1.115 1.00 95.69 91 ARG A C 1
ATOM 731 O O . ARG A 1 91 ? 7.918 1.332 -0.475 1.00 95.69 91 ARG A O 1
ATOM 738 N N . ALA A 1 92 ? 7.044 0.044 -2.090 1.00 97.12 92 ALA A N 1
ATOM 739 C CA . ALA A 1 92 ? 6.008 0.990 -2.490 1.00 97.12 92 ALA A CA 1
ATOM 740 C C . ALA A 1 92 ? 4.887 1.090 -1.450 1.00 97.12 92 ALA A C 1
ATOM 742 O O . ALA A 1 92 ? 4.447 2.193 -1.128 1.00 97.12 92 ALA A O 1
ATOM 743 N N . LEU A 1 93 ? 4.483 -0.042 -0.870 1.00 97.81 93 LEU A N 1
ATOM 744 C CA . LEU A 1 93 ? 3.496 -0.081 0.210 1.00 97.81 93 LEU A CA 1
ATOM 745 C C . LEU A 1 93 ? 4.016 0.620 1.474 1.00 97.81 93 LEU A C 1
ATOM 747 O O . LEU A 1 93 ? 3.289 1.397 2.093 1.00 97.81 93 LEU A O 1
ATOM 751 N N . ALA A 1 94 ? 5.294 0.422 1.812 1.00 98.12 94 ALA A N 1
ATOM 752 C CA . ALA A 1 94 ? 5.945 1.126 2.912 1.00 98.12 94 ALA A CA 1
ATOM 753 C C . ALA A 1 94 ? 6.003 2.640 2.675 1.00 98.12 94 ALA A C 1
ATOM 755 O O . ALA A 1 94 ? 5.719 3.417 3.587 1.00 98.12 94 ALA A O 1
ATOM 756 N N . TRP A 1 95 ? 6.316 3.064 1.445 1.00 98.56 95 TRP A N 1
ATOM 757 C CA . TRP A 1 95 ? 6.295 4.478 1.081 1.00 98.56 95 TRP A CA 1
ATOM 758 C C . TRP A 1 95 ? 4.893 5.081 1.223 1.00 98.56 95 TRP A C 1
ATOM 760 O O . TRP A 1 95 ? 4.759 6.125 1.859 1.00 98.56 95 TRP A O 1
ATOM 770 N N . LEU A 1 96 ? 3.850 4.412 0.712 1.00 98.69 96 LEU A N 1
ATOM 771 C CA . LEU A 1 96 ? 2.457 4.860 0.854 1.00 98.69 96 LEU A CA 1
ATOM 772 C C . LEU A 1 96 ? 2.046 4.989 2.323 1.00 98.69 96 LEU A C 1
ATOM 774 O O . LEU A 1 96 ? 1.490 6.011 2.712 1.00 98.69 96 LEU A O 1
ATOM 778 N N . ALA A 1 97 ? 2.374 4.003 3.161 1.00 98.62 97 ALA A N 1
ATOM 779 C CA . ALA A 1 97 ? 2.065 4.037 4.591 1.00 98.62 97 ALA A CA 1
ATOM 780 C C . ALA A 1 97 ? 2.737 5.198 5.346 1.00 98.62 97 ALA A C 1
ATOM 782 O O . ALA A 1 97 ? 2.306 5.527 6.458 1.00 98.62 97 ALA A O 1
ATOM 783 N N . ASP A 1 98 ? 3.799 5.781 4.782 1.00 98.69 98 ASP A N 1
ATOM 784 C CA . ASP A 1 98 ? 4.526 6.944 5.301 1.00 98.69 98 ASP A CA 1
ATOM 785 C C . ASP A 1 98 ? 3.982 8.288 4.802 1.00 98.69 98 ASP A C 1
ATOM 787 O O . ASP A 1 98 ? 4.402 9.339 5.284 1.00 98.69 98 ASP A O 1
ATOM 791 N N . GLN A 1 99 ? 3.024 8.274 3.875 1.00 98.62 99 GLN A N 1
ATOM 792 C CA . GLN A 1 99 ? 2.434 9.487 3.328 1.00 98.62 99 GLN A CA 1
ATOM 793 C C . GLN A 1 99 ? 1.258 9.962 4.205 1.00 98.62 99 GLN A C 1
ATOM 795 O O . GLN A 1 99 ? 0.259 9.247 4.319 1.00 98.62 99 GLN A O 1
ATOM 800 N N . PRO A 1 100 ? 1.321 11.157 4.831 1.00 98.50 100 PRO A N 1
ATOM 801 C CA . PRO A 1 100 ? 0.200 11.694 5.610 1.00 98.50 100 PRO A CA 1
ATOM 802 C C . PRO A 1 100 ? -1.010 12.054 4.734 1.00 98.50 100 PRO A C 1
ATOM 804 O O . PRO A 1 100 ? -2.132 12.116 5.225 1.00 98.50 100 PRO A O 1
ATOM 807 N N . ASP A 1 101 ? -0.800 12.281 3.435 1.00 98.50 101 ASP A N 1
ATOM 808 C CA . ASP A 1 101 ? -1.859 12.498 2.448 1.00 98.50 101 ASP A CA 1
ATOM 809 C C 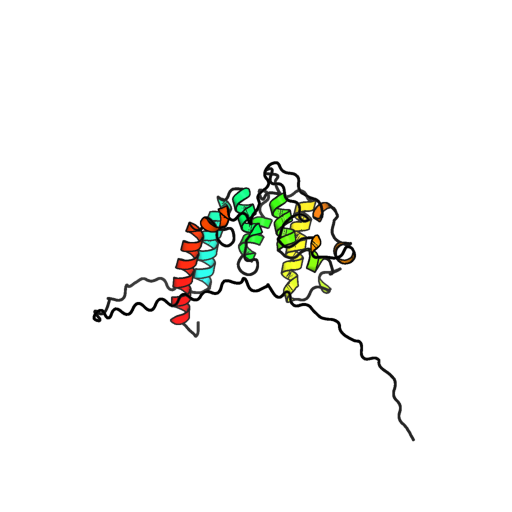. ASP A 1 101 ? -2.469 11.195 1.907 1.00 98.50 101 ASP A C 1
ATOM 811 O O . ASP A 1 101 ? -3.374 11.271 1.077 1.00 98.50 101 ASP A O 1
ATOM 815 N N . LEU A 1 102 ? -2.023 10.011 2.350 1.00 98.81 102 LEU A N 1
ATOM 816 C CA . LEU A 1 102 ? -2.724 8.760 2.053 1.00 98.81 102 LEU A CA 1
ATOM 817 C C . LEU A 1 102 ? -4.125 8.797 2.674 1.00 98.81 102 LEU A C 1
ATOM 819 O O . LEU A 1 102 ? -4.290 9.218 3.819 1.00 98.81 102 LEU A O 1
ATOM 823 N N . ASP A 1 103 ? -5.117 8.328 1.923 1.00 98.81 103 ASP A N 1
ATOM 824 C CA . ASP A 1 103 ? -6.483 8.215 2.412 1.00 98.81 103 ASP A CA 1
ATOM 825 C C . ASP A 1 103 ? -6.598 7.181 3.550 1.00 98.81 103 ASP A C 1
ATOM 827 O O . ASP A 1 103 ? -6.020 6.089 3.508 1.00 98.81 103 ASP A O 1
ATOM 831 N N . ARG A 1 104 ? -7.372 7.518 4.581 1.00 98.69 104 ARG A N 1
ATOM 832 C CA . ARG A 1 104 ? -7.573 6.704 5.777 1.00 98.69 104 ARG A CA 1
ATOM 833 C C . ARG A 1 104 ? -8.212 5.347 5.475 1.00 98.69 104 ARG A C 1
ATOM 835 O O . ARG A 1 104 ? -7.788 4.354 6.070 1.00 98.69 104 ARG A O 1
ATOM 842 N N . ALA A 1 105 ? -9.200 5.279 4.586 1.00 98.69 105 ALA A N 1
ATOM 843 C CA . ALA A 1 105 ? -9.802 4.017 4.165 1.00 98.69 105 ALA A CA 1
ATOM 844 C C . ALA A 1 105 ? -8.773 3.143 3.438 1.00 98.69 105 ALA A C 1
ATOM 846 O O . ALA A 1 105 ? -8.686 1.942 3.693 1.00 98.69 105 ALA A O 1
ATOM 847 N N . THR A 1 106 ? -7.908 3.761 2.630 1.00 98.75 106 THR A N 1
ATOM 848 C CA . THR A 1 106 ? -6.778 3.069 1.985 1.00 98.75 106 THR A CA 1
ATOM 849 C C . THR A 1 106 ? -5.765 2.535 2.999 1.00 98.75 106 THR A C 1
ATOM 851 O O . THR A 1 106 ? -5.292 1.409 2.861 1.00 98.75 106 THR A O 1
ATOM 854 N N . ALA A 1 107 ? -5.455 3.288 4.056 1.00 98.88 107 ALA A N 1
ATOM 855 C CA . ALA A 1 107 ? -4.579 2.808 5.124 1.00 98.88 107 ALA A CA 1
ATOM 856 C C . ALA A 1 107 ? -5.187 1.625 5.902 1.00 98.88 107 ALA A C 1
ATOM 858 O O . ALA A 1 107 ? -4.466 0.696 6.270 1.00 98.88 107 ALA A O 1
ATOM 859 N N . LEU A 1 108 ? -6.506 1.633 6.131 1.00 98.81 108 LEU A N 1
ATOM 860 C CA . LEU A 1 108 ? -7.201 0.501 6.748 1.00 98.81 108 LEU A CA 1
ATOM 861 C C . LEU A 1 108 ? -7.176 -0.735 5.841 1.00 98.81 108 LEU A C 1
ATOM 863 O O . LEU A 1 108 ? -6.886 -1.831 6.314 1.00 98.81 108 LEU A O 1
ATOM 867 N N . MET A 1 109 ? -7.423 -0.559 4.543 1.00 98.38 109 MET A N 1
ATOM 868 C CA . MET A 1 109 ? -7.295 -1.636 3.562 1.00 98.38 109 MET A CA 1
ATOM 869 C C . MET A 1 109 ? -5.874 -2.201 3.542 1.00 98.38 109 MET A C 1
ATOM 871 O O . MET A 1 109 ? -5.705 -3.417 3.598 1.00 98.38 109 MET A O 1
ATOM 875 N N . LEU A 1 110 ? -4.854 -1.338 3.534 1.00 98.56 110 LEU A N 1
ATOM 876 C CA . LEU A 1 110 ? -3.453 -1.750 3.577 1.00 98.56 110 LEU A CA 1
ATOM 877 C C . LEU A 1 110 ? -3.163 -2.617 4.803 1.00 98.56 110 LEU A C 1
ATOM 879 O O . LEU A 1 110 ? -2.587 -3.689 4.656 1.00 98.56 110 LEU A O 1
ATOM 883 N N . PHE A 1 111 ? -3.594 -2.177 5.988 1.00 98.50 111 PHE A N 1
ATOM 884 C CA . PHE A 1 111 ? -3.442 -2.921 7.239 1.00 98.50 111 PHE A CA 1
ATOM 885 C C . PHE A 1 111 ? -4.011 -4.341 7.142 1.00 98.50 111 PHE A C 1
ATOM 887 O O . PHE A 1 111 ? -3.346 -5.305 7.517 1.00 98.50 111 PHE A O 1
ATOM 894 N N . TRP A 1 112 ? -5.224 -4.484 6.614 1.00 97.88 112 TRP A N 1
ATOM 895 C CA . TRP A 1 112 ? -5.860 -5.791 6.483 1.00 97.88 112 TRP A CA 1
ATOM 896 C C . TRP A 1 112 ? -5.202 -6.668 5.424 1.00 97.88 112 TRP A C 1
ATOM 898 O O . TRP A 1 112 ? -4.939 -7.843 5.673 1.00 97.88 112 TRP A O 1
ATOM 908 N N . SER A 1 113 ? -4.860 -6.074 4.288 1.00 96.06 113 SER A N 1
ATOM 909 C CA . SER A 1 113 ? -4.318 -6.786 3.134 1.00 96.06 113 SER A CA 1
ATOM 910 C C . SER A 1 113 ? -2.897 -7.312 3.354 1.00 96.06 113 SER A C 1
ATOM 912 O O . SER A 1 113 ? -2.540 -8.341 2.792 1.00 96.06 113 SER A O 1
ATOM 914 N N . VAL A 1 114 ? -2.101 -6.682 4.232 1.00 95.75 114 VAL A N 1
ATOM 915 C CA . VAL A 1 114 ? -0.809 -7.255 4.668 1.00 95.75 114 VAL A CA 1
ATOM 916 C C . VAL A 1 114 ? -0.954 -8.421 5.658 1.00 95.75 114 VAL A C 1
ATOM 918 O O . VAL A 1 114 ? 0.051 -8.966 6.106 1.00 95.75 114 VAL A O 1
ATOM 921 N N . GLY A 1 115 ? -2.180 -8.811 6.021 1.00 94.38 115 GLY A N 1
ATOM 922 C CA . GLY A 1 115 ? -2.446 -9.987 6.852 1.00 94.38 115 GLY A CA 1
ATOM 923 C C . GLY A 1 115 ? -2.579 -9.703 8.349 1.00 94.38 115 GLY A C 1
ATOM 924 O O . GLY A 1 115 ? -2.305 -10.586 9.163 1.00 94.38 115 GLY A O 1
ATOM 925 N N . ALA A 1 116 ? -3.011 -8.501 8.750 1.00 96.31 116 ALA A N 1
ATOM 926 C CA . ALA A 1 116 ? -3.100 -8.124 10.165 1.00 96.31 116 ALA A CA 1
ATOM 927 C C . ALA A 1 116 ? -3.880 -9.108 11.053 1.00 96.31 116 ALA A C 1
ATOM 929 O O . ALA A 1 116 ? -3.484 -9.334 12.198 1.00 96.31 116 ALA A O 1
ATOM 930 N N . GLY A 1 117 ? -4.945 -9.728 10.539 1.00 95.31 117 GLY A N 1
ATOM 931 C CA . GLY A 1 117 ? -5.718 -10.707 11.304 1.00 95.31 117 GLY A CA 1
ATOM 932 C C . GLY A 1 117 ? -4.890 -11.929 11.721 1.00 95.31 117 GLY A C 1
ATOM 933 O O . GLY A 1 117 ? -4.917 -12.315 12.888 1.00 95.31 117 GLY A O 1
ATOM 934 N N . SER A 1 118 ? -4.048 -12.459 10.827 1.00 93.44 118 SER A N 1
ATOM 935 C CA . SER A 1 118 ? -3.120 -13.558 11.137 1.00 93.44 118 SER A CA 1
ATOM 936 C C . SER A 1 118 ? -2.069 -13.166 12.177 1.00 93.44 118 SER A C 1
ATOM 938 O O . SER A 1 118 ? -1.609 -14.011 12.940 1.00 93.44 118 SER A O 1
ATOM 940 N N . HIS A 1 119 ? -1.698 -11.887 12.248 1.00 94.75 119 HIS A N 1
ATOM 941 C CA . HIS A 1 119 ? -0.722 -11.386 13.216 1.00 94.75 119 HIS A CA 1
ATOM 942 C C . HIS A 1 119 ? -1.326 -11.026 14.582 1.00 94.75 119 HIS A C 1
ATOM 944 O O . HIS A 1 119 ? -0.572 -10.867 15.543 1.00 94.75 119 HIS A O 1
ATOM 950 N N . ALA A 1 120 ? -2.655 -10.941 14.707 1.00 93.12 120 ALA A N 1
ATOM 951 C CA . ALA A 1 120 ? -3.333 -10.619 15.969 1.00 93.12 120 ALA A CA 1
ATOM 952 C C . ALA A 1 120 ? -3.144 -11.699 17.061 1.00 93.12 120 ALA A C 1
ATOM 954 O O . ALA A 1 120 ? -3.341 -11.448 18.257 1.00 93.12 120 ALA A O 1
ATOM 955 N N . GLN A 1 121 ? -2.716 -12.903 16.662 1.00 89.88 121 GLN A N 1
ATOM 956 C CA . GLN A 1 121 ? -2.413 -14.002 17.576 1.00 89.88 121 GLN A CA 1
ATOM 957 C C . GLN A 1 121 ? -1.173 -13.747 18.450 1.00 89.88 121 GLN A C 1
ATOM 959 O O . GLN A 1 121 ? -1.128 -14.259 19.573 1.00 89.88 121 GLN A O 1
ATOM 964 N N . TYR A 1 122 ? -0.206 -12.959 17.967 1.00 91.44 122 TYR A N 1
ATOM 965 C CA . TYR A 1 122 ? 1.054 -12.696 18.663 1.00 91.44 122 TYR A CA 1
ATOM 966 C C . TYR A 1 122 ? 0.863 -11.646 19.762 1.00 91.44 122 TYR A C 1
ATOM 968 O O . TYR A 1 122 ? 0.266 -10.594 19.537 1.00 91.44 122 TYR A O 1
ATOM 976 N N . GLU A 1 123 ? 1.358 -11.933 20.966 1.00 86.75 123 GLU A N 1
ATOM 977 C CA . GLU A 1 123 ? 1.258 -11.016 22.109 1.00 86.75 123 GLU A CA 1
ATOM 978 C C . GLU A 1 123 ? 2.417 -10.018 22.132 1.00 86.75 123 GLU A C 1
ATOM 980 O O . GLU A 1 123 ? 2.236 -8.840 22.450 1.00 86.75 123 GLU A O 1
ATOM 985 N N . SER A 1 124 ? 3.605 -10.488 21.770 1.00 88.00 124 SER A N 1
ATOM 986 C CA . SER A 1 124 ? 4.813 -9.686 21.699 1.00 88.00 124 SER A CA 1
ATOM 987 C C . SER A 1 124 ? 5.594 -9.991 20.427 1.00 88.00 124 SER A C 1
ATOM 989 O O . SER A 1 124 ? 5.416 -11.033 19.796 1.00 88.00 124 SER A O 1
ATOM 991 N N . LEU A 1 125 ? 6.514 -9.093 20.071 1.00 90.06 125 LEU A N 1
ATOM 992 C CA . LEU A 1 125 ? 7.404 -9.313 18.936 1.00 90.06 125 LEU A CA 1
ATOM 993 C C . LEU A 1 125 ? 8.235 -10.596 19.107 1.00 90.06 125 LEU A C 1
ATOM 995 O O . LEU A 1 125 ? 8.558 -11.231 18.113 1.00 90.06 125 LEU A O 1
ATOM 999 N N . ASP A 1 126 ? 8.565 -11.002 20.337 1.00 93.44 126 ASP A N 1
ATOM 1000 C CA . ASP A 1 126 ? 9.350 -12.213 20.617 1.00 93.44 126 ASP A CA 1
ATOM 1001 C C . ASP A 1 126 ? 8.624 -13.504 20.206 1.00 93.44 126 ASP A C 1
ATOM 1003 O O . ASP A 1 126 ? 9.290 -14.488 19.880 1.00 93.44 126 ASP A O 1
ATOM 1007 N N . ASP A 1 127 ? 7.289 -13.476 20.143 1.00 94.25 127 ASP A N 1
ATOM 1008 C CA . ASP A 1 127 ? 6.447 -14.604 19.727 1.00 94.25 127 ASP A CA 1
ATOM 1009 C C . ASP A 1 127 ? 6.332 -14.733 18.198 1.00 94.25 127 ASP A C 1
ATOM 1011 O O . ASP A 1 127 ? 5.844 -15.747 17.691 1.00 94.25 127 ASP A O 1
ATOM 1015 N N . VAL A 1 128 ? 6.772 -13.710 17.457 1.00 95.88 128 VAL A N 1
ATOM 1016 C CA . VAL A 1 128 ? 6.688 -13.661 15.995 1.00 95.88 128 VAL A CA 1
ATOM 1017 C C . VAL A 1 128 ? 7.869 -14.429 15.386 1.00 95.88 128 VAL A C 1
ATOM 1019 O O . VAL A 1 128 ? 9.021 -14.157 15.747 1.00 95.88 128 VAL A O 1
ATOM 1022 N N . PRO A 1 129 ? 7.630 -15.361 14.443 1.00 96.12 129 PRO A N 1
ATOM 1023 C CA . PRO A 1 129 ? 8.701 -16.000 13.687 1.00 96.12 129 PRO A CA 1
ATOM 1024 C C . PRO A 1 129 ? 9.602 -14.969 13.004 1.00 96.12 129 PRO A C 1
ATOM 1026 O O . PRO A 1 129 ? 9.120 -13.963 12.494 1.00 96.12 129 PRO A O 1
ATOM 1029 N N . ASP A 1 130 ? 10.909 -15.231 12.943 1.00 95.56 130 ASP A N 1
ATOM 1030 C CA . ASP A 1 130 ? 11.882 -14.245 12.447 1.00 95.56 130 ASP A CA 1
ATOM 1031 C C . ASP A 1 130 ? 11.574 -13.731 11.035 1.00 95.56 130 ASP A C 1
ATOM 1033 O O . ASP A 1 130 ? 11.775 -12.551 10.765 1.00 95.56 130 ASP A O 1
ATOM 1037 N N . TYR A 1 131 ? 11.035 -14.587 10.163 1.00 92.12 131 TYR A N 1
ATOM 1038 C CA . TYR A 1 131 ? 10.658 -14.225 8.794 1.00 92.12 131 TYR A CA 1
ATOM 1039 C C . TYR A 1 131 ? 9.435 -13.292 8.705 1.00 92.12 131 TYR A C 1
ATOM 1041 O O . TYR A 1 131 ? 9.241 -12.661 7.675 1.00 92.12 131 TYR A O 1
ATOM 1049 N N . ASP A 1 132 ? 8.649 -13.175 9.778 1.00 94.56 132 ASP A N 1
ATOM 1050 C CA . ASP A 1 132 ? 7.398 -12.406 9.842 1.00 94.56 132 ASP A CA 1
ATOM 1051 C C . ASP A 1 132 ? 7.508 -11.145 10.717 1.00 94.56 132 ASP A C 1
ATOM 1053 O O . ASP A 1 132 ? 6.555 -10.364 10.827 1.00 94.56 132 ASP A O 1
ATOM 1057 N N . ARG A 1 133 ? 8.665 -10.917 11.358 1.00 95.88 133 ARG A N 1
ATOM 1058 C CA . ARG A 1 133 ? 8.873 -9.781 12.274 1.00 95.88 133 ARG A CA 1
ATOM 1059 C C . ARG A 1 133 ? 8.695 -8.436 11.577 1.00 95.88 133 ARG A C 1
ATOM 1061 O O . ARG A 1 133 ? 8.048 -7.558 12.145 1.00 95.88 133 ARG A O 1
ATOM 1068 N N . ASP A 1 134 ? 9.225 -8.287 10.367 1.00 95.06 134 ASP A N 1
ATOM 1069 C CA . ASP A 1 134 ? 9.147 -7.031 9.614 1.00 95.06 134 ASP A CA 1
ATOM 1070 C C . ASP A 1 134 ? 7.698 -6.713 9.220 1.00 95.06 134 ASP A C 1
ATOM 1072 O O . ASP A 1 134 ? 7.228 -5.592 9.426 1.00 95.06 134 ASP A O 1
ATOM 1076 N N . THR A 1 135 ? 6.945 -7.720 8.765 1.00 95.56 135 THR A N 1
ATOM 1077 C CA . THR A 1 135 ? 5.507 -7.595 8.481 1.00 95.56 135 THR A CA 1
ATOM 1078 C C . THR A 1 135 ? 4.730 -7.208 9.739 1.00 95.56 135 THR A C 1
ATOM 1080 O O . THR A 1 135 ? 3.935 -6.267 9.712 1.00 95.56 135 THR A O 1
ATOM 1083 N N . HIS A 1 136 ? 5.000 -7.858 10.876 1.00 96.62 136 HIS A N 1
ATOM 1084 C CA . HIS A 1 136 ? 4.343 -7.533 12.144 1.00 96.62 136 HIS A CA 1
ATOM 1085 C C . HIS A 1 136 ? 4.637 -6.096 12.608 1.00 96.62 136 HIS A C 1
ATOM 1087 O O . HIS A 1 136 ? 3.739 -5.384 13.063 1.00 96.62 136 HIS A O 1
ATOM 1093 N N . GLN A 1 137 ? 5.882 -5.636 12.460 1.00 97.00 137 GLN A N 1
ATOM 1094 C CA . GLN A 1 137 ? 6.257 -4.252 12.759 1.00 97.00 137 GLN A CA 1
ATOM 1095 C C . GLN A 1 137 ? 5.559 -3.259 11.826 1.00 97.00 137 GLN A C 1
ATOM 1097 O O . GLN A 1 137 ? 5.074 -2.223 12.289 1.00 97.00 137 GLN A O 1
ATOM 1102 N N . PHE A 1 138 ? 5.464 -3.581 10.535 1.00 98.00 138 PHE A N 1
ATOM 1103 C CA . PHE A 1 138 ? 4.761 -2.760 9.555 1.00 98.00 138 PHE A CA 1
ATOM 1104 C C . PHE A 1 138 ? 3.266 -2.628 9.882 1.00 98.00 138 PHE A C 1
ATOM 1106 O O . PHE A 1 138 ? 2.736 -1.516 9.912 1.00 98.00 138 PHE A O 1
ATOM 1113 N N . ILE A 1 139 ? 2.607 -3.736 10.233 1.00 97.81 139 ILE A N 1
ATOM 1114 C CA . ILE A 1 139 ? 1.218 -3.753 10.718 1.00 97.81 139 ILE A CA 1
ATOM 1115 C C . ILE A 1 139 ? 1.060 -2.832 11.934 1.00 97.81 139 ILE A C 1
ATOM 1117 O O . ILE A 1 139 ? 0.162 -1.985 11.965 1.00 97.81 139 ILE A O 1
ATOM 1121 N N . GLY A 1 140 ? 1.960 -2.950 12.915 1.00 97.44 140 GLY A N 1
ATOM 1122 C CA . GLY A 1 140 ? 1.965 -2.104 14.108 1.00 97.44 140 GLY A CA 1
ATOM 1123 C C . GLY A 1 140 ? 2.122 -0.613 13.789 1.00 97.44 140 GLY A C 1
ATOM 1124 O O . GLY A 1 140 ? 1.417 0.217 14.369 1.00 97.44 140 GLY A O 1
ATOM 1125 N N . LEU A 1 141 ? 2.989 -0.270 12.831 1.00 98.50 141 LEU A N 1
ATOM 1126 C CA . LEU A 1 141 ? 3.195 1.101 12.358 1.00 98.50 141 LEU A CA 1
ATOM 1127 C C . LEU A 1 141 ? 1.922 1.684 11.728 1.00 98.50 141 LEU A C 1
ATOM 1129 O O . LEU A 1 141 ? 1.500 2.782 12.103 1.00 98.50 141 LEU A O 1
ATOM 1133 N N . VAL A 1 142 ? 1.299 0.954 10.796 1.00 98.81 142 VAL A N 1
ATOM 1134 C CA . VAL A 1 142 ? 0.065 1.395 10.124 1.00 98.81 142 VAL A CA 1
ATOM 1135 C C . VAL A 1 142 ? -1.067 1.546 11.141 1.00 98.81 142 VAL A C 1
ATOM 1137 O O . VAL A 1 142 ? -1.739 2.579 11.157 1.00 98.81 142 VAL A O 1
ATOM 1140 N N . GLN A 1 143 ? -1.227 0.583 12.057 1.00 98.56 143 GLN A N 1
ATOM 1141 C CA . GLN A 1 143 ? -2.212 0.659 13.138 1.00 98.56 143 GLN A CA 1
ATOM 1142 C C . GLN A 1 143 ? -1.999 1.901 14.010 1.00 98.56 143 GLN A C 1
ATOM 1144 O O . GLN A 1 143 ? -2.940 2.654 14.265 1.00 98.56 143 GLN A O 1
ATOM 1149 N N . GLN A 1 144 ? -0.765 2.145 14.462 1.00 98.62 144 GLN A N 1
ATOM 1150 C CA . GLN A 1 144 ? -0.447 3.302 15.297 1.00 98.62 144 GLN A CA 1
ATOM 1151 C C . GLN A 1 144 ? -0.798 4.615 14.585 1.00 98.62 144 GLN A C 1
ATOM 1153 O O . GLN A 1 144 ? -1.411 5.499 15.187 1.00 98.62 144 GLN A O 1
ATOM 1158 N N . ARG A 1 145 ? -0.438 4.740 13.304 1.00 98.81 145 ARG A N 1
ATOM 1159 C CA . ARG A 1 145 ? -0.718 5.927 12.485 1.00 98.81 145 ARG A CA 1
ATOM 1160 C C . ARG A 1 145 ? -2.211 6.128 12.256 1.00 98.81 145 ARG A C 1
ATOM 1162 O O . ARG A 1 145 ? -2.711 7.240 12.434 1.00 98.81 145 ARG A O 1
ATOM 1169 N N . PHE A 1 146 ? -2.936 5.057 11.944 1.00 98.81 146 PHE A N 1
ATOM 1170 C CA . PHE A 1 146 ? -4.382 5.098 11.752 1.00 98.81 146 PHE A CA 1
ATOM 1171 C C . PHE A 1 146 ? -5.111 5.552 13.023 1.00 98.81 146 PHE A C 1
ATOM 1173 O O . PHE A 1 146 ? -5.932 6.476 12.986 1.00 98.81 146 PHE A O 1
ATOM 1180 N N . LEU A 1 147 ? -4.778 4.956 14.170 1.00 98.56 147 LEU A N 1
ATOM 1181 C CA . LEU A 1 147 ? -5.361 5.325 15.464 1.00 98.56 147 LEU A CA 1
ATOM 1182 C C . LEU A 1 147 ? -4.959 6.739 15.901 1.00 98.56 147 LEU A C 1
ATOM 1184 O O . LEU A 1 147 ? -5.751 7.432 16.536 1.00 98.56 147 LEU A O 1
ATOM 1188 N N . GLY A 1 148 ? -3.756 7.178 15.529 1.00 98.44 148 GLY A N 1
ATOM 1189 C CA . GLY A 1 148 ? -3.258 8.530 15.773 1.00 98.44 148 GLY A CA 1
ATOM 1190 C C . GLY A 1 148 ? -3.852 9.610 14.863 1.00 98.44 148 GLY A C 1
ATOM 1191 O O . GLY A 1 148 ? -3.576 10.785 15.090 1.00 98.44 148 GLY A O 1
ATOM 1192 N N . GLY A 1 149 ? -4.647 9.244 13.850 1.00 98.44 149 GLY A N 1
ATOM 1193 C CA . GLY A 1 149 ? -5.221 10.200 12.895 1.00 98.44 149 GLY A CA 1
ATOM 1194 C C . GLY A 1 149 ? -4.197 10.805 11.932 1.00 98.44 149 GLY A C 1
ATOM 1195 O O . GLY A 1 149 ? -4.354 11.949 11.522 1.00 98.44 149 GLY A O 1
ATOM 1196 N N . PHE A 1 150 ? -3.136 10.062 11.606 1.00 98.81 150 PHE A N 1
ATOM 1197 C CA . PHE A 1 150 ? -2.067 10.510 10.707 1.00 98.81 150 PHE A CA 1
ATOM 1198 C C . PHE A 1 150 ? -2.516 10.644 9.243 1.00 98.81 150 PHE A C 1
ATOM 1200 O O . PHE A 1 150 ? -2.016 11.515 8.539 1.00 98.81 150 PHE A O 1
ATOM 1207 N N . TYR A 1 151 ? -3.432 9.780 8.801 1.00 98.81 151 TYR A N 1
ATOM 1208 C CA . TYR A 1 151 ? -3.891 9.694 7.413 1.00 98.81 151 TYR A CA 1
ATOM 1209 C C . TYR A 1 151 ? -5.024 10.681 7.118 1.00 98.81 151 TYR A C 1
ATOM 1211 O O . TYR A 1 151 ? -5.897 10.901 7.965 1.00 98.81 151 TYR A O 1
ATOM 1219 N N . ALA A 1 152 ? -5.006 11.247 5.912 1.00 98.44 152 ALA A N 1
ATOM 1220 C CA . ALA A 1 152 ? -6.018 12.167 5.411 1.00 98.44 152 ALA A CA 1
ATOM 1221 C C . ALA A 1 152 ? -7.352 11.460 5.125 1.00 98.44 152 ALA A C 1
ATOM 1223 O O . ALA A 1 152 ? -7.421 10.241 5.001 1.00 98.44 152 ALA A O 1
ATOM 1224 N N . ASP A 1 153 ? -8.415 12.244 5.001 1.00 98.19 153 ASP A N 1
ATOM 1225 C CA . ASP A 1 153 ? -9.725 11.785 4.543 1.00 98.19 153 ASP A CA 1
ATOM 1226 C C . ASP A 1 153 ? -9.997 12.417 3.174 1.00 98.19 153 ASP A C 1
ATOM 1228 O O . ASP A 1 153 ? -10.137 13.640 3.072 1.00 98.19 153 ASP A O 1
ATOM 1232 N N . HIS A 1 154 ? -10.008 11.592 2.126 1.00 98.25 154 HIS A N 1
ATOM 1233 C CA . HIS A 1 154 ? -10.352 11.985 0.757 1.00 98.25 154 HIS A CA 1
ATOM 1234 C C . HIS A 1 154 ? -11.737 11.461 0.348 1.00 98.25 154 HIS A C 1
ATOM 1236 O O . HIS A 1 154 ? -12.067 11.449 -0.836 1.00 98.25 154 HIS A O 1
ATOM 1242 N N . GLY A 1 155 ? -12.563 11.047 1.315 1.00 98.06 155 GLY A N 1
ATOM 1243 C CA . GLY A 1 155 ? -13.942 10.620 1.092 1.00 98.06 155 GLY A CA 1
ATOM 1244 C C . GLY A 1 155 ? -14.098 9.197 0.555 1.00 98.06 155 GLY A C 1
ATOM 1245 O O . GLY A 1 155 ? -15.196 8.852 0.113 1.00 98.06 155 GLY A O 1
ATOM 1246 N N . ILE A 1 156 ? -13.045 8.372 0.578 1.00 98.50 156 ILE A N 1
ATOM 1247 C CA . ILE A 1 156 ? -13.135 6.954 0.204 1.00 98.50 156 ILE A CA 1
ATOM 1248 C C . ILE A 1 156 ? -13.737 6.165 1.370 1.00 98.50 156 ILE A C 1
ATOM 1250 O O . ILE A 1 156 ? -13.301 6.290 2.511 1.00 98.50 156 ILE A O 1
ATOM 1254 N N . GLY A 1 157 ? -14.743 5.343 1.081 1.00 98.31 157 GLY A N 1
ATOM 1255 C CA . GLY A 1 157 ? -15.346 4.434 2.050 1.00 98.31 157 GLY A CA 1
ATOM 1256 C C . GLY A 1 157 ? -14.758 3.029 1.943 1.00 98.31 157 GLY A C 1
ATOM 1257 O O . GLY A 1 157 ? -14.652 2.489 0.842 1.00 98.31 157 GLY A O 1
ATOM 1258 N N . PHE A 1 158 ? -14.441 2.401 3.076 1.00 98.12 158 PHE A N 1
ATOM 1259 C CA . PHE A 1 158 ? -13.977 1.009 3.128 1.00 98.12 158 PHE A CA 1
ATOM 1260 C C . PHE A 1 158 ? -14.526 0.290 4.359 1.00 98.12 158 PHE A C 1
ATOM 1262 O O . PHE A 1 158 ? -14.342 0.745 5.488 1.00 98.12 158 PHE A O 1
ATOM 1269 N N . ASP A 1 159 ? -15.161 -0.860 4.140 1.00 97.25 159 ASP A N 1
ATOM 1270 C CA . ASP A 1 159 ? -15.619 -1.757 5.198 1.00 97.25 159 ASP A CA 1
ATOM 1271 C C . ASP A 1 159 ? -14.801 -3.057 5.140 1.00 97.25 159 ASP A C 1
ATOM 1273 O O . ASP A 1 159 ? -15.017 -3.869 4.235 1.00 97.25 159 ASP A O 1
ATOM 1277 N N . PRO A 1 160 ? -13.892 -3.304 6.104 1.00 96.19 160 PRO A N 1
ATOM 1278 C CA . PRO A 1 160 ? -13.056 -4.501 6.087 1.00 96.19 160 PRO A CA 1
ATOM 1279 C C . PRO A 1 160 ? -13.877 -5.793 6.225 1.00 96.19 160 PRO A C 1
ATOM 1281 O O . PRO A 1 160 ? -13.396 -6.866 5.877 1.00 96.19 160 PRO A O 1
ATOM 1284 N N . THR A 1 161 ? -15.127 -5.717 6.697 1.00 94.31 161 THR A N 1
ATOM 1285 C CA . THR A 1 161 ? -16.042 -6.865 6.800 1.00 94.31 161 THR A CA 1
ATOM 1286 C C . THR A 1 161 ? -16.875 -7.097 5.536 1.00 94.31 161 THR A C 1
ATOM 1288 O O . THR A 1 161 ? -17.675 -8.036 5.498 1.00 94.31 161 THR A O 1
ATOM 1291 N N . ARG A 1 162 ? -16.736 -6.257 4.506 1.00 90.56 162 ARG A N 1
ATOM 1292 C CA . ARG A 1 162 ? -17.532 -6.327 3.271 1.00 90.56 162 ARG A CA 1
ATOM 1293 C C . ARG A 1 162 ? -16.678 -6.116 2.025 1.00 90.56 162 ARG A C 1
ATOM 1295 O O . ARG A 1 162 ? -17.020 -5.306 1.169 1.00 90.56 162 ARG A O 1
ATOM 1302 N N . TRP A 1 163 ? -15.586 -6.861 1.924 1.00 89.12 163 TRP A N 1
ATOM 1303 C CA . TRP A 1 163 ? -14.778 -6.923 0.712 1.00 89.12 163 TRP A CA 1
ATOM 1304 C C . TRP A 1 163 ? -14.205 -8.331 0.525 1.00 89.12 163 TRP A C 1
ATOM 1306 O O . TRP A 1 163 ? -14.172 -9.110 1.478 1.00 89.12 163 TRP A O 1
ATOM 1316 N N . ASP A 1 164 ? -13.796 -8.654 -0.702 1.00 87.12 164 ASP A N 1
ATOM 1317 C CA . ASP A 1 164 ? -13.387 -10.012 -1.091 1.00 87.12 164 ASP A CA 1
ATOM 1318 C C . ASP A 1 164 ? -11.908 -10.334 -0.804 1.00 87.12 164 ASP A C 1
ATOM 1320 O O . ASP A 1 164 ? -11.466 -11.460 -1.036 1.00 87.12 164 ASP A O 1
ATOM 1324 N N . GLY A 1 165 ? -11.132 -9.369 -0.305 1.00 87.81 165 GLY A N 1
ATOM 1325 C CA . GLY A 1 165 ? -9.756 -9.597 0.136 1.00 87.81 165 GLY A CA 1
ATOM 1326 C C . GLY A 1 165 ? -9.638 -9.920 1.629 1.00 87.81 165 GLY A C 1
ATOM 1327 O O . GLY A 1 165 ? -10.630 -10.131 2.328 1.00 87.81 165 GLY A O 1
ATOM 1328 N N . ALA A 1 166 ? -8.400 -9.940 2.131 1.00 90.69 166 ALA A N 1
ATOM 1329 C CA . ALA A 1 166 ? -8.111 -10.300 3.518 1.00 90.69 166 ALA A CA 1
ATOM 1330 C C . ALA A 1 166 ? -8.828 -9.365 4.507 1.00 90.69 166 ALA A C 1
ATOM 1332 O O . ALA A 1 166 ? -8.771 -8.140 4.400 1.00 90.69 166 ALA A O 1
ATOM 1333 N N . GLY A 1 167 ? -9.497 -9.922 5.511 1.00 93.88 167 GLY A N 1
ATOM 1334 C CA . GLY A 1 167 ? -10.291 -9.122 6.438 1.00 93.88 167 GLY A CA 1
ATOM 1335 C C . GLY A 1 167 ? -10.696 -9.874 7.703 1.00 93.88 167 GLY A C 1
ATOM 1336 O O . GLY A 1 167 ? -10.426 -11.067 7.838 1.00 93.88 167 GLY A O 1
ATOM 1337 N N . PRO A 1 168 ? -11.398 -9.206 8.637 1.00 94.44 168 PRO A N 1
ATOM 1338 C CA . PRO A 1 168 ? -11.856 -9.789 9.894 1.00 94.44 168 PRO A CA 1
ATOM 1339 C C . PRO A 1 168 ? -12.639 -11.094 9.722 1.00 94.44 168 PRO A C 1
ATOM 1341 O O . PRO A 1 168 ? -12.571 -11.965 10.581 1.00 94.44 168 PRO A O 1
ATOM 1344 N N . ASN A 1 169 ? -13.387 -11.236 8.626 1.00 92.50 169 ASN A N 1
ATOM 1345 C CA . ASN A 1 169 ? -14.274 -12.380 8.400 1.00 92.50 169 ASN A CA 1
ATOM 1346 C C . ASN A 1 169 ? -13.534 -13.712 8.214 1.00 92.50 169 ASN A C 1
ATOM 1348 O O . ASN A 1 169 ? -14.154 -14.768 8.326 1.00 92.50 169 ASN A O 1
ATOM 1352 N N . GLU A 1 170 ? -12.232 -13.671 7.928 1.00 92.19 170 GLU A N 1
ATOM 1353 C CA . GLU A 1 170 ? -11.390 -14.864 7.804 1.00 92.19 170 GLU A CA 1
ATOM 1354 C C . GLU A 1 170 ? -10.922 -15.402 9.165 1.00 92.19 170 GLU A C 1
ATOM 1356 O O . GLU A 1 170 ? -10.340 -16.484 9.235 1.00 92.19 170 GLU A O 1
ATOM 1361 N N . HIS A 1 171 ? -11.208 -14.677 10.251 1.00 92.31 171 HIS A N 1
ATOM 1362 C CA . HIS A 1 171 ? -10.702 -14.954 11.588 1.00 92.31 171 HIS A CA 1
ATOM 1363 C C . HIS A 1 171 ? -11.827 -15.091 12.620 1.00 92.31 171 HIS A C 1
ATOM 1365 O O . HIS A 1 171 ? -12.915 -14.522 12.512 1.00 92.31 171 HIS A O 1
ATOM 1371 N N . SER A 1 172 ? -11.554 -15.859 13.668 1.00 91.00 172 SER A N 1
ATOM 1372 C CA . SER A 1 172 ? -12.434 -16.010 14.822 1.00 91.00 172 SER A CA 1
ATOM 1373 C C . SER A 1 172 ? -12.404 -14.780 15.736 1.00 91.00 172 SER A C 1
ATOM 1375 O O . SER A 1 172 ? -11.435 -14.024 15.787 1.00 91.00 172 SER A O 1
ATOM 1377 N N . ALA A 1 173 ? -13.460 -14.604 16.533 1.00 88.88 173 ALA A N 1
ATOM 1378 C CA . ALA A 1 173 ? -13.528 -13.518 17.512 1.00 88.88 173 ALA A CA 1
ATOM 1379 C C . ALA A 1 173 ? -12.389 -13.570 18.549 1.00 88.88 173 ALA A C 1
ATOM 1381 O O . ALA A 1 173 ? -11.927 -12.521 18.992 1.00 88.88 173 ALA A O 1
ATOM 1382 N N . ASP A 1 174 ? -11.927 -14.772 18.907 1.00 88.50 174 ASP A N 1
ATOM 1383 C CA . ASP A 1 174 ? -10.829 -14.966 19.858 1.00 88.50 174 ASP A CA 1
ATOM 1384 C C . ASP A 1 174 ? -9.486 -14.511 19.260 1.00 88.50 174 ASP A C 1
ATOM 1386 O O . ASP A 1 174 ? -8.696 -13.863 19.947 1.00 88.50 174 ASP A O 1
ATOM 1390 N N . GLU A 1 175 ? -9.246 -14.769 17.968 1.00 88.38 175 GLU A N 1
ATOM 1391 C CA . GLU A 1 175 ? -8.048 -14.288 17.259 1.00 88.38 175 GLU A CA 1
ATOM 1392 C C . GLU A 1 175 ? -8.017 -12.758 17.178 1.00 88.38 175 GLU A C 1
ATOM 1394 O O . GLU A 1 175 ? -6.969 -12.143 17.374 1.00 88.38 175 GLU A O 1
ATOM 1399 N N . LEU A 1 176 ? -9.174 -12.129 16.959 1.00 91.44 176 LEU A N 1
ATOM 1400 C CA . LEU A 1 176 ? -9.276 -10.674 16.834 1.00 91.44 176 LEU A CA 1
ATOM 1401 C C . LEU A 1 176 ? -9.464 -9.950 18.171 1.00 91.44 176 LEU A C 1
ATOM 1403 O O . LEU A 1 176 ? -9.509 -8.721 18.187 1.00 91.44 176 LEU A O 1
ATOM 1407 N N . GLN A 1 177 ? -9.540 -10.663 19.299 1.00 89.56 177 GLN A N 1
ATOM 1408 C CA . GLN A 1 177 ? -9.840 -10.068 20.605 1.00 89.56 177 GLN A CA 1
ATOM 1409 C C . GLN A 1 177 ? -8.857 -8.949 20.996 1.00 89.56 177 GLN A C 1
ATOM 1411 O O . GLN A 1 177 ? -9.232 -8.005 21.694 1.00 89.56 177 GLN A O 1
ATOM 1416 N N . ARG A 1 178 ? -7.594 -9.051 20.562 1.00 87.38 178 ARG A N 1
ATOM 1417 C CA . ARG A 1 178 ? -6.540 -8.065 20.864 1.00 87.38 178 ARG A CA 1
ATOM 1418 C C . ARG A 1 178 ? -6.527 -6.869 19.917 1.00 87.38 178 ARG A C 1
ATOM 1420 O O . ARG A 1 178 ? -5.832 -5.890 20.185 1.00 87.38 178 ARG A O 1
ATOM 1427 N N . MET A 1 179 ? -7.265 -6.939 18.817 1.00 93.81 179 MET A N 1
ATOM 1428 C CA . MET A 1 179 ? -7.270 -5.887 17.820 1.00 93.81 179 MET A CA 1
ATOM 1429 C C . MET A 1 179 ? -8.089 -4.687 18.302 1.00 93.81 179 MET A C 1
ATOM 1431 O O . MET A 1 179 ? -9.205 -4.859 18.801 1.00 93.81 179 MET A O 1
ATOM 1435 N N . PRO A 1 180 ? -7.575 -3.455 18.155 1.00 96.06 180 PRO A N 1
ATOM 1436 C CA . PRO A 1 180 ? -8.343 -2.265 18.482 1.00 96.06 180 PRO A CA 1
ATOM 1437 C C . PRO A 1 180 ? -9.650 -2.228 17.688 1.00 96.06 180 PRO A C 1
ATOM 1439 O O . PRO A 1 180 ? -9.648 -2.405 16.470 1.00 96.06 180 PRO A O 1
ATOM 1442 N N . ALA A 1 181 ? -10.766 -1.956 18.370 1.00 96.06 181 ALA A N 1
ATOM 1443 C CA . ALA A 1 181 ? -12.099 -2.003 17.768 1.00 96.06 181 ALA A CA 1
ATOM 1444 C C . ALA A 1 181 ? -12.234 -1.098 16.532 1.00 96.06 181 ALA A C 1
ATOM 1446 O O . ALA A 1 181 ? -12.950 -1.436 15.598 1.00 96.06 181 ALA A O 1
ATOM 1447 N N . GLN A 1 182 ? -11.509 0.021 16.493 1.00 97.62 182 GLN A N 1
ATOM 1448 C CA . GLN A 1 182 ? -11.489 0.940 15.355 1.00 97.62 182 GLN A CA 1
ATOM 1449 C C . GLN A 1 182 ? -10.895 0.322 14.081 1.00 97.62 182 GLN A C 1
ATOM 1451 O O . GLN A 1 182 ? -11.238 0.769 12.995 1.00 97.62 182 GLN A O 1
ATOM 1456 N N . MET A 1 183 ? -10.033 -0.695 14.189 1.00 98.00 183 MET A N 1
ATOM 1457 C CA . MET A 1 183 ? -9.501 -1.413 13.020 1.00 98.00 183 MET A CA 1
ATOM 1458 C C . MET A 1 183 ? -10.527 -2.394 12.432 1.00 98.00 183 MET A C 1
ATOM 1460 O O . MET A 1 183 ? -10.368 -2.856 11.309 1.00 98.00 183 MET A O 1
ATOM 1464 N N . LEU A 1 184 ? -11.585 -2.716 13.184 1.00 96.88 184 LEU A N 1
ATOM 1465 C CA . LEU A 1 184 ? -12.691 -3.579 12.756 1.00 96.88 184 LEU A CA 1
ATOM 1466 C C . LEU A 1 184 ? -13.870 -2.775 12.185 1.00 96.88 184 LEU A C 1
ATOM 1468 O O . LEU A 1 184 ? -14.838 -3.361 11.708 1.00 96.88 184 LEU A O 1
ATOM 1472 N N . GLN A 1 185 ? -13.832 -1.447 12.299 1.00 97.31 185 GLN A N 1
ATOM 1473 C CA . GLN A 1 185 ? -14.915 -0.561 11.891 1.00 97.31 185 GLN A CA 1
ATOM 1474 C C . GLN A 1 185 ? -14.708 -0.079 10.461 1.00 97.31 185 GLN A C 1
ATOM 1476 O O . GLN A 1 185 ? -13.582 0.186 10.044 1.00 97.31 185 GLN A O 1
ATOM 1481 N N . ALA A 1 186 ? -15.814 0.071 9.735 1.00 97.81 186 ALA A N 1
ATOM 1482 C CA . ALA A 1 186 ? -15.799 0.730 8.443 1.00 97.81 186 ALA A CA 1
ATOM 1483 C C . ALA A 1 186 ? -15.335 2.188 8.583 1.00 97.81 186 ALA A C 1
ATOM 1485 O O . ALA A 1 186 ? -15.660 2.873 9.558 1.00 97.81 186 ALA A O 1
ATOM 1486 N N . VAL A 1 187 ? -14.586 2.652 7.588 1.00 98.12 187 VAL A N 1
ATOM 1487 C CA . VAL A 1 187 ? -14.367 4.075 7.340 1.00 98.12 187 VAL A CA 1
ATOM 1488 C C . VAL A 1 187 ? -15.486 4.527 6.411 1.00 98.12 187 VAL A C 1
ATOM 1490 O O . VAL A 1 187 ? -15.614 4.006 5.302 1.00 98.12 187 VAL A O 1
ATOM 1493 N N . ASP A 1 188 ? -16.313 5.456 6.885 1.00 96.75 188 ASP A N 1
ATOM 1494 C CA . ASP A 1 188 ? -17.373 6.055 6.078 1.00 96.75 188 ASP A CA 1
ATOM 1495 C C . ASP A 1 188 ? -16.765 6.954 4.992 1.00 96.75 188 ASP A C 1
ATOM 1497 O O . ASP A 1 188 ? -15.819 7.694 5.252 1.00 96.75 188 ASP A O 1
ATOM 1501 N N . GLY A 1 189 ? -17.344 6.926 3.794 1.00 96.50 189 GLY A N 1
ATOM 1502 C CA . GLY A 1 189 ? -16.953 7.785 2.680 1.00 96.50 189 GLY A CA 1
ATOM 1503 C C . GLY A 1 189 ? -18.039 7.829 1.609 1.00 96.50 189 GLY A C 1
ATOM 1504 O O . GLY A 1 189 ? -18.889 6.943 1.538 1.00 96.50 189 GLY A O 1
ATOM 1505 N N . GLU A 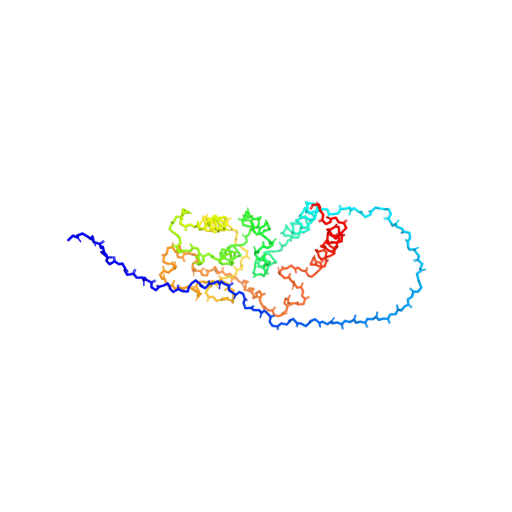1 190 ? -18.044 8.881 0.793 1.00 94.88 190 GLU A N 1
ATOM 1506 C CA . GLU A 1 190 ? -19.001 9.043 -0.312 1.00 94.88 190 GLU A CA 1
ATOM 1507 C C . GLU A 1 190 ? -18.603 8.215 -1.545 1.00 94.88 190 GLU A C 1
ATOM 1509 O O . GLU A 1 190 ? -19.452 7.863 -2.368 1.00 94.88 190 GLU A O 1
ATOM 1514 N N . HIS A 1 191 ? -17.314 7.890 -1.665 1.00 93.94 191 HIS A N 1
ATOM 1515 C CA . HIS A 1 191 ? -16.740 7.158 -2.784 1.00 93.94 191 HIS A CA 1
ATOM 1516 C C . HIS A 1 191 ? -16.454 5.712 -2.379 1.00 93.94 191 HIS A C 1
ATOM 1518 O O . HIS A 1 191 ? -15.485 5.426 -1.680 1.00 93.94 191 HIS A O 1
ATOM 1524 N N . HIS A 1 192 ? -17.293 4.787 -2.837 1.00 91.88 192 HIS A N 1
ATOM 1525 C CA . HIS A 1 192 ? -17.035 3.356 -2.712 1.00 91.88 192 HIS A CA 1
ATOM 1526 C C . HIS A 1 192 ? -16.408 2.839 -4.002 1.00 91.88 192 HIS A C 1
ATOM 1528 O O . HIS A 1 192 ? -17.003 2.956 -5.073 1.00 91.88 192 HIS A O 1
ATOM 1534 N N . ILE A 1 193 ? -15.208 2.284 -3.879 1.00 92.12 193 ILE A N 1
ATOM 1535 C CA . ILE A 1 193 ? -14.457 1.690 -4.980 1.00 92.12 193 ILE A CA 1
ATOM 1536 C C . ILE A 1 193 ? -14.530 0.181 -4.790 1.00 92.12 193 ILE A C 1
ATOM 1538 O O . ILE A 1 193 ? -14.149 -0.316 -3.733 1.00 92.12 193 ILE A O 1
ATOM 1542 N N . ASP A 1 194 ? -15.022 -0.532 -5.798 1.00 90.81 194 ASP A N 1
ATOM 1543 C CA . ASP A 1 194 ? -14.889 -1.984 -5.862 1.00 90.81 194 ASP A CA 1
ATOM 1544 C C . ASP A 1 194 ? -13.610 -2.314 -6.646 1.00 90.81 194 ASP A C 1
ATOM 1546 O O . ASP A 1 194 ? -13.600 -2.181 -7.871 1.00 90.81 194 ASP A O 1
ATOM 1550 N N . PRO A 1 195 ? -12.504 -2.691 -5.979 1.00 89.38 195 PRO A N 1
ATOM 1551 C CA . PRO A 1 195 ? -11.240 -2.950 -6.661 1.00 89.38 195 PRO A CA 1
ATOM 1552 C C . PRO A 1 195 ? -11.270 -4.196 -7.558 1.00 89.38 195 PRO A C 1
ATOM 1554 O O . PRO A 1 195 ? -10.315 -4.407 -8.306 1.00 89.38 195 PRO A O 1
ATOM 1557 N N . PHE A 1 196 ? -12.332 -5.005 -7.485 1.00 87.38 196 PHE A N 1
ATOM 1558 C CA . PHE A 1 196 ? -12.522 -6.217 -8.281 1.00 87.38 196 PHE A CA 1
ATOM 1559 C C . PHE A 1 196 ? -13.589 -6.057 -9.372 1.00 87.38 196 PHE A C 1
ATOM 1561 O O . PHE A 1 196 ? -13.964 -7.045 -10.003 1.00 87.38 196 PHE A O 1
ATOM 1568 N N . ASP A 1 197 ? -14.077 -4.835 -9.611 1.00 90.75 197 ASP A N 1
ATOM 1569 C CA . ASP A 1 197 ? -14.922 -4.558 -10.770 1.00 90.75 197 ASP A CA 1
ATOM 1570 C C . ASP A 1 197 ? -14.158 -4.917 -12.058 1.00 90.75 197 ASP A C 1
ATOM 1572 O O . ASP A 1 197 ? -13.050 -4.426 -12.295 1.00 90.75 197 ASP A O 1
ATOM 1576 N N . GLU A 1 198 ? -14.763 -5.762 -12.901 1.00 88.00 198 GLU A N 1
ATOM 1577 C CA . GLU A 1 198 ? -14.197 -6.216 -14.179 1.00 88.00 198 GLU A CA 1
ATOM 1578 C C . GLU A 1 198 ? -13.840 -5.038 -15.105 1.00 88.00 198 GLU A C 1
ATOM 1580 O O . GLU A 1 198 ? -12.975 -5.170 -15.970 1.00 88.00 198 GLU A O 1
ATOM 1585 N N . ALA A 1 199 ? -14.457 -3.863 -14.915 1.00 88.88 199 ALA A N 1
ATOM 1586 C CA . ALA A 1 199 ? -14.091 -2.644 -15.633 1.00 88.88 199 ALA A CA 1
ATOM 1587 C C . ALA A 1 199 ? -12.618 -2.242 -15.426 1.00 88.88 199 ALA A C 1
ATOM 1589 O O . ALA A 1 199 ? -12.032 -1.614 -16.306 1.00 88.88 199 ALA A O 1
ATOM 1590 N N . TYR A 1 200 ? -12.005 -2.608 -14.295 1.00 89.31 200 TYR A N 1
ATOM 1591 C CA . TYR A 1 200 ? -10.592 -2.340 -14.036 1.00 89.31 200 TYR A CA 1
ATOM 1592 C C . TYR A 1 200 ? -9.649 -3.365 -14.670 1.00 89.31 200 TYR A C 1
ATOM 1594 O O . TYR A 1 200 ? -8.457 -3.087 -14.746 1.00 89.31 200 TYR A O 1
ATOM 1602 N N . ASP A 1 201 ? -10.124 -4.529 -15.117 1.00 89.56 201 ASP A N 1
ATOM 1603 C CA . ASP A 1 201 ? -9.249 -5.593 -15.635 1.00 89.56 201 ASP A CA 1
ATOM 1604 C C . ASP A 1 201 ? -8.662 -5.279 -17.017 1.00 89.56 201 ASP A C 1
ATOM 1606 O O . ASP A 1 201 ? -7.626 -5.829 -17.388 1.00 89.56 201 ASP A O 1
ATOM 1610 N N . GLU A 1 202 ? -9.304 -4.401 -17.792 1.00 89.62 202 GLU A N 1
ATOM 1611 C CA . GLU A 1 202 ? -8.765 -3.954 -19.084 1.00 89.62 202 GLU A CA 1
ATOM 1612 C C . GLU A 1 202 ? -7.724 -2.834 -18.923 1.00 89.62 202 GLU A C 1
ATOM 1614 O O . GLU A 1 202 ? -6.801 -2.724 -19.732 1.00 89.62 202 GLU A O 1
ATOM 1619 N N . ASP A 1 203 ? -7.859 -2.022 -17.872 1.00 92.94 203 ASP A N 1
ATOM 1620 C CA . ASP A 1 203 ? -7.076 -0.798 -17.676 1.00 92.94 203 ASP A CA 1
ATOM 1621 C C . ASP A 1 203 ? -5.951 -0.950 -16.639 1.00 92.94 203 ASP A C 1
ATOM 1623 O O . ASP A 1 203 ? -4.997 -0.160 -16.652 1.00 92.94 203 ASP A O 1
ATOM 1627 N N . TYR A 1 204 ? -6.037 -1.952 -15.759 1.00 94.50 204 TYR A N 1
ATOM 1628 C CA . TYR A 1 204 ? -5.117 -2.162 -14.644 1.00 94.50 204 TYR A CA 1
ATOM 1629 C C . TYR A 1 204 ? -4.691 -3.624 -14.489 1.00 94.50 204 TYR A C 1
ATOM 1631 O O . TYR A 1 204 ? -5.514 -4.534 -14.561 1.00 94.50 204 TYR A O 1
ATOM 1639 N N . ASP A 1 205 ? -3.424 -3.819 -14.129 1.00 93.06 205 ASP A N 1
ATOM 1640 C CA . ASP A 1 205 ? -2.864 -5.091 -13.665 1.00 93.06 205 ASP A CA 1
ATOM 1641 C C . ASP A 1 205 ? -2.073 -4.852 -12.371 1.00 93.06 205 ASP A C 1
ATOM 1643 O O . ASP A 1 205 ? -1.382 -3.840 -12.238 1.00 93.06 205 ASP A O 1
ATOM 1647 N N . ASP A 1 206 ? -2.273 -5.710 -11.367 1.00 90.94 206 ASP A N 1
ATOM 1648 C CA . ASP A 1 206 ? -1.810 -5.519 -9.978 1.00 90.94 206 ASP A CA 1
ATOM 1649 C C . ASP A 1 206 ? -2.080 -4.105 -9.406 1.00 90.94 206 ASP A C 1
ATOM 1651 O O . ASP A 1 206 ? -1.315 -3.549 -8.613 1.00 90.94 206 ASP A O 1
ATOM 1655 N N . GLY A 1 207 ? -3.184 -3.480 -9.836 1.00 93.12 207 GLY A N 1
ATOM 1656 C CA . GLY A 1 207 ? -3.578 -2.132 -9.408 1.00 93.12 207 GLY A CA 1
ATOM 1657 C C . GLY A 1 207 ? -2.740 -1.003 -10.013 1.00 93.12 207 GLY A C 1
ATOM 1658 O O . GLY A 1 207 ? -2.872 0.151 -9.603 1.00 93.12 207 GLY A O 1
ATOM 1659 N N . LEU A 1 208 ? -1.914 -1.307 -11.014 1.00 95.69 208 LEU A N 1
ATOM 1660 C CA . LEU A 1 208 ? -1.149 -0.348 -11.804 1.00 95.69 208 LEU A CA 1
ATOM 1661 C C . LEU A 1 208 ? -1.780 -0.181 -13.192 1.00 95.69 208 LEU A C 1
ATOM 1663 O O . LEU A 1 208 ? -2.215 -1.168 -13.778 1.00 95.69 208 LEU A O 1
ATOM 1667 N N . PRO A 1 209 ? -1.807 1.036 -13.766 1.00 96.38 209 PRO A N 1
ATOM 1668 C CA . PRO A 1 209 ? -2.299 1.228 -15.126 1.00 96.38 209 PRO A CA 1
ATOM 1669 C C . PRO A 1 209 ? -1.490 0.419 -16.144 1.00 96.38 209 PRO A C 1
ATOM 1671 O O . PRO A 1 209 ? -0.256 0.400 -16.068 1.00 96.38 209 PRO A O 1
ATOM 1674 N N . MET A 1 210 ? -2.148 -0.146 -17.158 1.00 95.56 210 MET A N 1
ATOM 1675 C CA . MET A 1 210 ? -1.483 -1.031 -18.123 1.00 95.56 210 MET A CA 1
ATOM 1676 C C . MET A 1 210 ? -0.263 -0.409 -18.811 1.00 95.56 210 MET A C 1
ATOM 1678 O O . MET A 1 210 ? 0.760 -1.066 -18.972 1.00 95.56 210 MET A O 1
ATOM 1682 N N . ALA A 1 211 ? -0.310 0.885 -19.137 1.00 95.94 211 ALA A N 1
ATOM 1683 C CA . ALA A 1 211 ? 0.823 1.581 -19.754 1.00 95.94 211 ALA A CA 1
ATOM 1684 C C . ALA A 1 211 ? 2.084 1.631 -18.863 1.00 95.94 211 ALA A C 1
ATOM 1686 O O . ALA A 1 211 ? 3.198 1.776 -19.367 1.00 95.94 211 ALA A O 1
ATOM 1687 N N . LEU A 1 212 ? 1.928 1.564 -17.537 1.00 96.94 212 LEU A N 1
ATOM 1688 C CA . LEU A 1 212 ? 3.048 1.451 -16.602 1.00 96.94 212 LEU A CA 1
ATOM 1689 C C . LEU A 1 212 ? 3.514 -0.001 -16.483 1.00 96.94 212 LEU A C 1
ATOM 1691 O O . LEU A 1 212 ? 4.716 -0.249 -16.465 1.00 96.94 212 LEU A O 1
ATOM 1695 N N . VAL A 1 213 ? 2.579 -0.946 -16.445 1.00 96.44 213 VAL A N 1
ATOM 1696 C CA . VAL A 1 213 ? 2.877 -2.385 -16.411 1.00 96.44 213 VAL A CA 1
ATOM 1697 C C . VAL A 1 213 ? 3.706 -2.796 -17.629 1.00 96.44 213 VAL A C 1
ATOM 1699 O O . VAL A 1 213 ? 4.726 -3.460 -17.476 1.00 96.44 213 VAL A O 1
ATOM 1702 N N . GLU A 1 214 ? 3.362 -2.302 -18.821 1.00 96.69 214 GLU A N 1
ATOM 1703 C CA . GLU A 1 214 ? 4.153 -2.505 -20.041 1.00 96.69 214 GLU A CA 1
ATOM 1704 C C . GLU A 1 214 ? 5.603 -2.015 -19.882 1.00 96.69 214 GLU A C 1
ATOM 1706 O O . GLU A 1 214 ? 6.536 -2.735 -20.229 1.00 96.69 214 GLU A O 1
ATOM 1711 N N . GLN A 1 215 ? 5.817 -0.837 -19.285 1.00 97.44 215 GLN A N 1
ATOM 1712 C CA . GLN A 1 215 ? 7.168 -0.316 -19.025 1.00 97.44 215 GLN A CA 1
ATOM 1713 C C . GLN A 1 215 ? 7.941 -1.172 -18.014 1.00 97.44 215 GLN A C 1
ATOM 1715 O O . GLN A 1 215 ? 9.152 -1.348 -18.152 1.00 97.44 215 GLN A O 1
ATOM 1720 N N . LEU A 1 216 ? 7.260 -1.699 -16.994 1.00 95.69 216 LEU A N 1
ATOM 1721 C CA . LEU A 1 216 ? 7.868 -2.587 -16.004 1.00 95.69 216 LEU A CA 1
ATOM 1722 C C . LEU A 1 216 ? 8.251 -3.937 -16.625 1.00 95.69 216 LEU A C 1
ATOM 1724 O O . LEU A 1 216 ? 9.329 -4.448 -16.325 1.00 95.69 216 LEU A O 1
ATOM 1728 N N . TYR A 1 217 ? 7.433 -4.477 -17.530 1.00 95.44 217 TYR A N 1
ATOM 1729 C CA . TYR A 1 217 ? 7.767 -5.692 -18.275 1.00 95.44 217 TYR A CA 1
ATOM 1730 C C . TYR A 1 217 ? 8.926 -5.488 -19.247 1.00 95.44 217 TYR A C 1
ATOM 1732 O O . TYR A 1 217 ? 9.842 -6.306 -19.265 1.00 95.44 217 TYR A O 1
ATOM 1740 N N . GLU A 1 218 ? 8.957 -4.381 -19.992 1.00 96.12 218 GLU A N 1
ATOM 1741 C CA . GLU A 1 218 ? 10.112 -4.055 -20.840 1.00 96.12 218 GLU A CA 1
ATOM 1742 C C . GLU A 1 218 ? 11.403 -3.947 -20.015 1.00 96.12 218 GLU A C 1
ATOM 1744 O O . GLU A 1 218 ? 12.466 -4.408 -20.437 1.00 96.12 218 GLU A O 1
ATOM 1749 N N . LEU A 1 219 ? 11.314 -3.360 -18.819 1.00 95.38 219 LEU A N 1
ATOM 1750 C CA . LEU A 1 219 ? 12.438 -3.263 -17.898 1.00 95.38 219 LEU A CA 1
ATOM 1751 C C . LEU A 1 219 ? 12.882 -4.648 -17.387 1.00 95.38 219 LEU A C 1
ATOM 1753 O O . LEU A 1 219 ? 14.085 -4.919 -17.344 1.00 95.38 219 LEU A O 1
ATOM 1757 N N . ALA A 1 220 ? 11.933 -5.523 -17.042 1.00 94.06 220 ALA A N 1
ATOM 1758 C CA . ALA A 1 220 ? 12.206 -6.892 -16.611 1.00 94.06 220 ALA A CA 1
ATOM 1759 C C . ALA A 1 220 ? 12.854 -7.728 -17.727 1.00 94.06 220 ALA A C 1
ATOM 1761 O O . ALA A 1 220 ? 13.847 -8.405 -17.474 1.00 94.06 220 ALA A O 1
ATOM 1762 N N . ASP A 1 221 ? 12.383 -7.617 -18.972 1.00 95.19 221 ASP A N 1
ATOM 1763 C CA . ASP A 1 221 ? 12.967 -8.308 -20.130 1.00 95.19 221 ASP A CA 1
ATOM 1764 C C . ASP A 1 221 ? 14.448 -7.942 -20.334 1.00 95.19 221 ASP A C 1
ATOM 1766 O O . ASP A 1 221 ? 15.284 -8.799 -20.639 1.00 95.19 221 ASP A O 1
ATOM 1770 N N . VAL A 1 222 ? 14.798 -6.663 -20.144 1.00 93.88 222 VAL A N 1
ATOM 1771 C CA . VAL A 1 222 ? 16.192 -6.195 -20.231 1.00 93.88 222 VAL A CA 1
ATOM 1772 C C . VAL A 1 222 ? 17.048 -6.789 -19.111 1.00 93.88 222 VAL A C 1
ATOM 1774 O O . VAL A 1 222 ? 18.197 -7.163 -19.361 1.00 93.88 222 VAL A O 1
ATOM 1777 N N . HIS A 1 223 ? 16.505 -6.876 -17.898 1.00 93.12 223 HIS A N 1
ATOM 1778 C CA . HIS A 1 223 ? 17.198 -7.458 -16.754 1.00 93.12 223 HIS A CA 1
ATOM 1779 C C . HIS A 1 223 ? 17.389 -8.977 -16.902 1.00 93.12 223 HIS A C 1
ATOM 1781 O O . HIS A 1 223 ? 18.516 -9.453 -16.793 1.00 93.12 223 HIS A O 1
ATOM 1787 N N . ILE A 1 224 ? 16.347 -9.720 -17.287 1.00 93.62 224 ILE A N 1
ATOM 1788 C CA . ILE A 1 224 ? 16.416 -11.170 -17.536 1.00 93.62 224 ILE A CA 1
ATOM 1789 C C . ILE A 1 224 ? 17.475 -11.485 -18.600 1.00 93.62 224 ILE A C 1
ATOM 1791 O O . ILE A 1 224 ? 18.315 -12.366 -18.418 1.00 93.62 224 ILE A O 1
ATOM 1795 N N . ALA A 1 225 ? 17.512 -10.720 -19.697 1.00 93.06 225 ALA A N 1
ATOM 1796 C CA . ALA A 1 225 ? 18.542 -10.889 -20.723 1.00 93.06 225 ALA A CA 1
ATOM 1797 C C . ALA A 1 225 ? 19.966 -10.635 -20.186 1.00 93.06 225 ALA A C 1
ATOM 1799 O O . ALA A 1 225 ? 20.932 -11.235 -20.669 1.00 93.06 225 ALA A O 1
ATOM 1800 N N . TRP A 1 226 ? 20.116 -9.744 -19.199 1.00 91.75 226 TRP A N 1
ATOM 1801 C CA . TRP A 1 226 ? 21.384 -9.537 -18.506 1.00 91.75 226 TRP A CA 1
ATOM 1802 C C . TRP A 1 226 ? 21.733 -10.721 -17.594 1.00 91.75 226 TRP A C 1
ATOM 1804 O O . TRP A 1 226 ? 22.874 -11.180 -17.656 1.00 91.75 226 TRP A O 1
ATOM 1814 N N . GLU A 1 227 ? 20.791 -11.260 -16.818 1.00 91.62 227 GLU A N 1
ATOM 1815 C CA . GLU A 1 227 ? 21.018 -12.437 -15.962 1.00 91.62 227 GLU A CA 1
ATOM 1816 C C . GLU A 1 227 ? 21.437 -13.665 -16.783 1.00 91.62 227 GLU A C 1
ATOM 1818 O O . GLU A 1 227 ? 22.437 -14.320 -16.478 1.00 91.62 227 GLU A O 1
ATOM 1823 N N . GLU A 1 228 ? 20.736 -13.938 -17.889 1.00 92.00 228 GLU A N 1
ATOM 1824 C CA . GLU A 1 228 ? 21.053 -15.048 -18.795 1.00 92.00 228 GLU A CA 1
ATOM 1825 C C . GLU A 1 228 ? 22.459 -14.919 -19.402 1.00 92.00 228 GLU A C 1
ATOM 1827 O O . GLU A 1 228 ? 23.161 -15.915 -19.605 1.00 92.00 228 GLU A O 1
ATOM 1832 N N . ALA A 1 229 ? 22.896 -13.686 -19.673 1.00 90.75 229 ALA A N 1
ATOM 1833 C CA . ALA A 1 229 ? 24.241 -13.399 -20.159 1.00 90.75 229 ALA A CA 1
ATOM 1834 C C . ALA A 1 229 ? 25.312 -13.452 -19.050 1.00 90.75 229 ALA A C 1
ATOM 1836 O O . ALA A 1 229 ? 26.501 -13.556 -19.367 1.00 90.75 229 ALA A O 1
ATOM 1837 N N . ASN A 1 230 ? 24.915 -13.399 -17.772 1.00 88.38 230 ASN A N 1
ATOM 1838 C CA . ASN A 1 230 ? 25.804 -13.316 -16.611 1.00 88.38 230 ASN A CA 1
ATOM 1839 C C . ASN A 1 230 ? 25.410 -14.313 -15.492 1.00 88.38 230 ASN A C 1
ATOM 1841 O O . ASN A 1 230 ? 25.205 -13.909 -14.352 1.00 88.38 230 ASN A O 1
ATOM 1845 N N . PRO A 1 231 ? 25.403 -15.637 -15.745 1.00 82.69 231 PRO A N 1
ATOM 1846 C CA . PRO A 1 231 ? 24.862 -16.653 -14.824 1.00 82.69 231 PRO A CA 1
ATOM 1847 C C . PRO A 1 231 ? 25.704 -16.913 -13.555 1.00 82.69 231 PRO A C 1
ATOM 1849 O O . PRO A 1 231 ? 25.516 -17.920 -12.873 1.00 82.69 231 PRO A O 1
ATOM 1852 N N . GLN A 1 232 ? 26.719 -16.092 -13.291 1.00 81.00 232 GLN A N 1
ATOM 1853 C CA . GLN A 1 232 ? 27.602 -16.167 -12.118 1.00 81.00 232 GLN A CA 1
ATOM 1854 C C . GLN A 1 232 ? 27.726 -14.806 -11.411 1.00 81.00 232 GLN A C 1
ATOM 1856 O O . GLN A 1 232 ? 28.586 -14.669 -10.538 1.00 81.00 232 GLN A O 1
ATOM 1861 N N . ALA A 1 233 ? 26.966 -13.802 -11.864 1.00 68.12 233 ALA A N 1
ATOM 1862 C CA . ALA A 1 233 ? 26.927 -12.479 -11.256 1.00 68.12 233 ALA A CA 1
ATOM 1863 C C . ALA A 1 233 ? 26.079 -12.471 -9.980 1.00 68.12 233 ALA A C 1
ATOM 1865 O O . ALA A 1 233 ? 25.220 -13.370 -9.834 1.00 68.12 233 ALA A O 1
#

Foldseek 3Di:
DDDDDDDDDDDDDDDDDDPPPDPPPDPDPDDDDDDDDDDDDPDPPPPDLPQCAPVNLVVVLCVLLVVDVVVDDLVLLLLLLQLAPCVPCVVVLLVLLVDLARALLSLLSNLQQLPVLVLLQDPDLVRDDPVCSVSNVSSVSSLVCSVVSSHDHPQEKHQQVPADHGHPVVDDCVSCVNPDVVSNGIDGGPDYDRSPPVVCVVQDHSSHGVVSVVVSVVSVVSNVVSCVVPVPD

Sequence (233 aa):
MTIMRAQHEGILTPRGAAYEMRPNARNHARTLLVRTARTMHALPQRQGQQAMNEQDYEAAKWALLHAHLVQATPEQRHLYVARSNYGDNQRALAWLADQPDLDRATALMLFWSVGAGSHAQYESLDDVPDYDRDTHQFIGLVQQRFLGGFYADHGIGFDPTRWDGAGPNEHSADELQRMPAQMLQAVDGEHHIDPFDEAYDEDYDDGLPMALVEQLYELADVHIAWEEANPQA